Protein AF-A0A3S2AE93-F1 (afdb_monomer)

Foldseek 3Di:
DDDDDDDDPPPPPPPDAPDPLQLAPDHDDLFDDLVVQAPADDQDPCLLCLCVDPLLVVLLVQLLDPVQPLVRNLVSLLVSLVPDDLVCSVVSLSNNLNSNRVVLRVVLNVLSVVLSVLSVVLVVLVVVLVVLVVVLVVLVPDPPRDPVVSVVSVVVSVVSVVVSVVSSVVSHVSNCVSVVSSVSSNSNSVSSRVSVVVSD

Secondary structure (DSSP, 8-state):
-----------------S-TT--SSS----S--HHHH--SSPPPGGGGGGGG-HHHHHHHHHHH-TTS-HHHHHHHHHHHHHHS-HHHHHHHHHHHHHHHHHHHHHHHHHHHHHHHHHHHHHHHHHHHHHHHHHHHHHHHT-TT--HHHHHHHHHHHHHHHHHHHHHHHHHHHHTTHHHHHHHHHHHHHHHHHHHHHHT-

Sequence (200 aa):
LVLVTTLASMGGAGAANTDPDWPCMQRKVPQLSLGQIWNGPELPATAKDWAKDPGVSALVDAVAARRTPIAQAQKEIKDFATSLPPEQVATKMTMLVQGMFDHMDAERSHVISGISRYAHKQLEMAAQLRKEASEVDALRAKADADPDEVERRTDQLNFATRIFNERVQSLTYVCDVPTIIEQRLYQLSKTVSETLIVKK

Structure (mmCIF, N/CA/C/O backbone):
data_AF-A0A3S2AE93-F1
#
_entry.id   AF-A0A3S2AE93-F1
#
loop_
_atom_site.group_PDB
_atom_site.id
_atom_site.type_symbol
_atom_site.label_atom_id
_atom_site.label_alt_id
_atom_site.label_comp_id
_atom_site.label_asym_id
_atom_site.label_entity_id
_atom_site.label_seq_id
_atom_site.pdbx_PDB_ins_code
_atom_site.Cartn_x
_atom_site.Cartn_y
_atom_site.Cartn_z
_atom_site.occupancy
_atom_site.B_iso_or_equiv
_atom_site.auth_seq_id
_atom_site.auth_comp_id
_atom_site.auth_asym_id
_atom_site.auth_atom_id
_atom_site.pdbx_PDB_model_num
ATOM 1 N N . LEU A 1 1 ? 4.394 61.255 0.994 1.00 41.19 1 LEU A N 1
ATOM 2 C CA . LEU A 1 1 ? 4.809 60.037 1.724 1.00 41.19 1 LEU A CA 1
ATOM 3 C C . LEU A 1 1 ? 3.906 58.904 1.250 1.00 41.19 1 LEU A C 1
ATOM 5 O O . LEU A 1 1 ? 2.746 58.884 1.630 1.00 41.19 1 LEU A O 1
ATOM 9 N N . VAL A 1 2 ? 4.376 58.061 0.329 1.00 36.53 2 VAL A N 1
ATOM 10 C CA . VAL A 1 2 ? 3.607 56.916 -0.191 1.00 36.53 2 VAL A CA 1
ATOM 11 C C . VAL A 1 2 ? 4.275 55.657 0.345 1.00 36.53 2 VAL A C 1
ATOM 13 O O . VAL A 1 2 ? 5.441 55.411 0.047 1.00 36.53 2 VAL A O 1
ATOM 16 N N . LEU A 1 3 ? 3.561 54.918 1.193 1.00 41.09 3 LEU A N 1
ATOM 17 C CA . LEU A 1 3 ? 4.009 53.641 1.739 1.00 41.09 3 LEU A CA 1
ATOM 18 C C . LEU A 1 3 ? 3.632 52.542 0.737 1.00 41.09 3 LEU A C 1
ATOM 20 O O . LEU A 1 3 ? 2.451 52.319 0.486 1.00 41.09 3 LEU A O 1
ATOM 24 N N . VAL A 1 4 ? 4.629 51.877 0.155 1.00 47.25 4 VAL A N 1
ATOM 25 C CA . VAL A 1 4 ? 4.435 50.688 -0.683 1.00 47.25 4 VAL A CA 1
ATOM 26 C C . VAL A 1 4 ? 4.643 49.464 0.203 1.00 47.25 4 VAL A C 1
ATOM 28 O O . VAL A 1 4 ? 5.757 49.200 0.647 1.00 47.25 4 VAL A O 1
ATOM 31 N N . THR A 1 5 ? 3.570 48.733 0.489 1.00 50.59 5 THR A N 1
ATOM 32 C CA . THR A 1 5 ? 3.607 47.442 1.183 1.00 50.59 5 THR A CA 1
ATOM 33 C C . THR A 1 5 ? 3.798 46.321 0.167 1.00 50.59 5 THR A C 1
ATOM 35 O O . THR A 1 5 ? 2.912 46.017 -0.629 1.00 50.59 5 THR A O 1
ATOM 38 N N . THR A 1 6 ? 4.968 45.690 0.190 1.00 49.09 6 THR A N 1
ATOM 39 C CA . THR A 1 6 ? 5.264 44.470 -0.562 1.00 49.09 6 THR A CA 1
ATOM 40 C C . THR A 1 6 ? 4.676 43.255 0.158 1.00 49.09 6 THR A C 1
ATOM 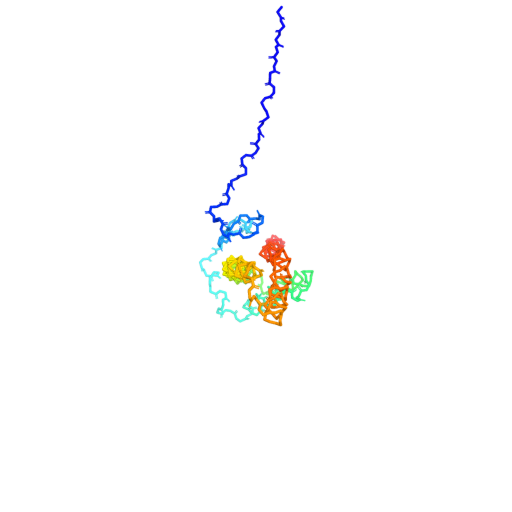42 O O . THR A 1 6 ? 5.079 42.906 1.265 1.00 49.09 6 THR A O 1
ATOM 45 N N . LEU A 1 7 ? 3.710 42.588 -0.478 1.00 52.56 7 LEU A N 1
ATOM 46 C CA . LEU A 1 7 ? 3.222 41.271 -0.066 1.00 52.56 7 LEU A CA 1
ATOM 47 C C . LEU A 1 7 ? 4.273 40.215 -0.431 1.00 52.56 7 LEU A C 1
ATOM 49 O O . LEU A 1 7 ? 4.450 39.876 -1.601 1.00 52.56 7 LEU A O 1
ATOM 53 N N . ALA A 1 8 ? 4.976 39.692 0.573 1.00 47.25 8 ALA A N 1
ATOM 54 C CA . ALA A 1 8 ? 5.816 38.514 0.410 1.00 47.25 8 ALA A CA 1
ATOM 55 C C . ALA A 1 8 ? 4.917 37.290 0.181 1.00 47.25 8 ALA A C 1
ATOM 57 O O . ALA A 1 8 ? 4.156 36.882 1.057 1.00 47.25 8 ALA A O 1
ATOM 58 N N . SER A 1 9 ? 5.003 36.708 -1.013 1.00 51.75 9 SER A N 1
ATOM 59 C CA . SER A 1 9 ? 4.384 35.418 -1.309 1.00 51.75 9 SER A CA 1
ATOM 60 C C . SER A 1 9 ? 5.129 34.340 -0.527 1.00 51.75 9 SER A C 1
ATOM 62 O O . SER A 1 9 ? 6.276 34.024 -0.841 1.00 51.75 9 SER A O 1
ATOM 64 N N . MET A 1 10 ? 4.498 33.780 0.505 1.00 52.09 10 MET A N 1
ATOM 65 C CA . MET A 1 10 ? 4.985 32.568 1.160 1.00 52.09 10 MET A CA 1
ATOM 66 C C . MET A 1 10 ? 4.799 31.403 0.185 1.00 52.09 10 MET A C 1
ATOM 68 O O . MET A 1 10 ? 3.758 30.750 0.166 1.00 52.09 10 MET A O 1
ATOM 72 N N . GLY A 1 11 ? 5.797 31.166 -0.666 1.00 48.91 11 GLY A N 1
ATOM 73 C CA . GLY A 1 11 ? 5.911 29.909 -1.391 1.00 48.91 11 GLY A CA 1
ATOM 74 C C . GLY A 1 11 ? 6.015 28.788 -0.363 1.00 48.91 11 GLY A C 1
ATOM 75 O O . GLY A 1 11 ? 6.978 28.740 0.400 1.00 48.91 11 GLY A O 1
ATOM 76 N N . GLY A 1 12 ? 4.997 27.930 -0.293 1.00 42.41 12 GLY A N 1
ATOM 77 C CA . GLY A 1 12 ? 5.022 26.753 0.563 1.00 42.41 12 GLY A CA 1
ATOM 78 C C . GLY A 1 12 ? 6.238 25.907 0.208 1.00 42.41 12 GLY A C 1
ATOM 79 O O . GLY A 1 12 ? 6.303 25.338 -0.880 1.00 42.41 12 GLY A O 1
ATOM 80 N N . ALA A 1 13 ? 7.210 25.838 1.115 1.00 46.78 13 ALA A N 1
ATOM 81 C CA . ALA A 1 13 ? 8.298 24.884 1.027 1.00 46.78 13 ALA A CA 1
ATOM 82 C C . ALA A 1 13 ? 7.695 23.484 1.197 1.00 46.78 13 ALA A C 1
ATOM 84 O O . ALA A 1 13 ? 7.530 22.987 2.311 1.00 46.78 13 ALA A O 1
ATOM 85 N N . GLY A 1 14 ? 7.301 22.863 0.085 1.00 48.41 14 GLY A N 1
ATOM 86 C CA . GLY A 1 14 ? 7.019 21.438 0.058 1.00 48.41 14 GLY A CA 1
ATOM 87 C C . GLY A 1 14 ? 8.288 20.723 0.501 1.00 48.41 14 GLY A C 1
ATOM 88 O O . GLY A 1 14 ? 9.311 20.822 -0.171 1.00 48.41 14 GLY A O 1
ATOM 89 N N . ALA A 1 15 ? 8.253 20.072 1.663 1.00 52.78 15 ALA A N 1
ATOM 90 C CA . ALA A 1 15 ? 9.384 19.303 2.164 1.00 52.78 15 ALA A CA 1
ATOM 91 C C . ALA A 1 15 ? 9.797 18.278 1.096 1.00 52.78 15 ALA A C 1
ATOM 93 O O . ALA A 1 15 ? 9.029 17.358 0.798 1.00 52.78 15 ALA A O 1
ATOM 94 N N . ALA A 1 16 ? 10.974 18.490 0.502 1.00 57.72 16 ALA A N 1
ATOM 95 C CA . ALA A 1 16 ? 11.480 17.705 -0.613 1.00 57.72 16 ALA A CA 1
ATOM 96 C C . ALA A 1 16 ? 11.531 16.215 -0.257 1.00 57.72 16 ALA A C 1
ATOM 98 O O . ALA A 1 16 ? 11.828 15.836 0.880 1.00 57.72 16 ALA A O 1
ATOM 99 N N . ASN A 1 17 ? 11.229 15.364 -1.236 1.00 63.47 17 ASN A N 1
ATOM 100 C CA . ASN A 1 17 ? 11.439 13.935 -1.085 1.00 63.47 17 ASN A CA 1
ATOM 101 C C . ASN A 1 17 ? 12.947 13.667 -1.010 1.00 63.47 17 ASN A C 1
ATOM 103 O O . ASN A 1 17 ? 13.701 14.161 -1.844 1.00 63.47 17 ASN A O 1
ATOM 107 N N . THR A 1 18 ? 13.388 12.933 0.006 1.00 74.81 18 THR A N 1
ATOM 108 C CA . THR A 1 18 ? 14.814 12.668 0.247 1.00 74.81 18 THR A CA 1
ATOM 109 C C . THR A 1 18 ? 15.342 11.480 -0.557 1.00 74.81 18 THR A C 1
ATOM 111 O O . THR A 1 18 ? 16.551 11.281 -0.613 1.00 74.81 18 THR A O 1
ATOM 114 N N . ASP A 1 19 ? 14.448 10.701 -1.170 1.00 81.88 19 ASP A N 1
ATOM 115 C CA . ASP A 1 19 ? 14.765 9.560 -2.029 1.00 81.88 19 ASP A CA 1
ATOM 116 C C . ASP A 1 19 ? 14.600 9.974 -3.508 1.00 81.88 19 ASP A C 1
ATOM 118 O O . ASP A 1 19 ? 13.459 10.131 -3.957 1.00 81.88 19 ASP A O 1
ATOM 122 N N . PRO A 1 20 ? 15.701 10.191 -4.258 1.00 81.44 20 PRO A N 1
ATOM 123 C CA . PRO A 1 20 ? 15.642 10.623 -5.656 1.00 81.44 20 PRO A CA 1
ATOM 124 C C . PRO A 1 20 ? 15.071 9.549 -6.593 1.00 81.44 20 PRO A C 1
ATOM 126 O O . PRO A 1 20 ? 14.582 9.889 -7.668 1.00 81.44 20 PRO A O 1
ATOM 129 N N . ASP A 1 21 ? 15.081 8.281 -6.174 1.00 85.06 21 ASP A N 1
ATOM 130 C CA . ASP A 1 21 ? 14.611 7.143 -6.969 1.00 85.06 21 ASP A CA 1
ATOM 131 C C . ASP A 1 21 ? 13.158 6.766 -6.637 1.00 85.06 21 ASP A C 1
ATOM 133 O O . ASP A 1 21 ? 12.601 5.796 -7.164 1.00 85.06 21 ASP A O 1
ATOM 137 N N . TRP A 1 22 ? 12.509 7.529 -5.751 1.00 91.12 22 TRP A N 1
ATOM 138 C CA . TRP A 1 22 ? 11.101 7.349 -5.438 1.00 91.12 22 TRP A CA 1
ATOM 139 C C . TRP A 1 22 ? 10.208 7.913 -6.554 1.00 91.12 22 TRP A C 1
ATOM 141 O O . TRP A 1 22 ? 10.233 9.116 -6.813 1.00 91.12 22 TRP A O 1
ATOM 151 N N . PRO A 1 23 ? 9.350 7.088 -7.182 1.00 91.06 23 PRO A N 1
ATOM 152 C CA . PRO A 1 23 ? 8.657 7.485 -8.405 1.00 91.06 23 PRO A CA 1
ATOM 153 C C . PRO A 1 23 ? 7.337 8.233 -8.171 1.00 91.06 23 PRO A C 1
ATOM 155 O O . PRO A 1 23 ? 6.748 8.740 -9.123 1.00 91.06 23 PRO A O 1
ATOM 158 N N . CYS A 1 24 ? 6.817 8.255 -6.941 1.00 91.38 24 CYS A N 1
ATOM 159 C CA . CYS A 1 24 ? 5.495 8.814 -6.662 1.00 91.38 24 CYS A CA 1
ATOM 160 C C . CYS A 1 24 ? 5.576 10.288 -6.260 1.00 91.38 24 CYS A C 1
ATOM 162 O O . CYS A 1 24 ? 6.520 10.711 -5.596 1.00 91.38 24 CYS A O 1
ATOM 164 N N . MET A 1 25 ? 4.526 11.054 -6.579 1.00 87.50 25 MET A N 1
ATOM 165 C CA . MET A 1 25 ? 4.415 12.458 -6.154 1.00 87.50 25 MET A CA 1
ATOM 166 C C . MET A 1 25 ? 4.365 12.609 -4.626 1.00 87.50 25 MET A C 1
ATOM 168 O O . MET A 1 25 ? 4.881 13.579 -4.077 1.00 87.50 25 MET A O 1
ATOM 172 N N . GLN A 1 26 ? 3.739 11.654 -3.931 1.00 84.94 26 GLN A N 1
ATOM 173 C CA . GLN A 1 26 ? 3.699 11.628 -2.469 1.00 84.94 26 GLN A CA 1
ATOM 174 C C . GLN A 1 26 ? 5.077 11.291 -1.901 1.00 84.94 26 GLN A C 1
ATOM 176 O O . GLN A 1 26 ? 5.754 10.398 -2.411 1.00 84.94 26 GLN A O 1
ATOM 181 N N . ARG A 1 27 ? 5.471 11.950 -0.805 1.00 88.94 27 ARG A N 1
ATOM 182 C CA . ARG A 1 27 ? 6.730 11.643 -0.113 1.00 88.94 27 ARG A CA 1
ATOM 183 C C . ARG A 1 27 ? 6.731 10.196 0.376 1.00 88.94 27 ARG A C 1
ATOM 185 O O . ARG A 1 27 ? 5.736 9.703 0.908 1.00 88.94 27 ARG A O 1
ATOM 192 N N . LYS A 1 28 ? 7.887 9.542 0.276 1.00 91.00 28 LYS A N 1
ATOM 193 C CA . LYS A 1 28 ? 8.093 8.215 0.850 1.00 91.00 28 LYS A CA 1
ATOM 194 C C . LYS A 1 28 ? 8.061 8.290 2.380 1.00 91.00 28 LYS A C 1
ATOM 196 O O . LYS A 1 28 ? 8.974 8.825 3.003 1.00 91.00 28 LYS A O 1
ATOM 201 N N . VAL A 1 29 ? 7.009 7.746 2.988 1.00 90.25 29 VAL A N 1
ATOM 202 C CA . VAL A 1 29 ? 6.877 7.591 4.446 1.00 90.25 29 VAL A CA 1
ATOM 203 C C . VAL A 1 29 ? 6.811 6.094 4.747 1.00 90.25 29 VAL A C 1
ATOM 205 O O . VAL A 1 29 ? 5.779 5.491 4.444 1.00 90.25 29 VAL A O 1
ATOM 208 N N . PRO A 1 30 ? 7.888 5.477 5.275 1.00 87.00 30 PRO A N 1
ATOM 209 C CA . PRO A 1 30 ? 7.980 4.021 5.387 1.00 87.00 30 PRO A CA 1
ATOM 210 C C . PRO A 1 30 ? 6.920 3.399 6.290 1.00 87.00 30 PRO A C 1
ATOM 212 O O . PRO A 1 30 ? 6.350 2.389 5.908 1.00 87.00 30 PRO A O 1
ATOM 215 N N . GLN A 1 31 ? 6.641 4.023 7.433 1.00 91.06 31 GLN A N 1
ATOM 216 C CA . GLN A 1 31 ? 5.704 3.533 8.442 1.00 91.06 31 GLN A CA 1
ATOM 217 C C . GLN A 1 31 ? 4.783 4.661 8.886 1.00 91.06 31 GLN A C 1
ATOM 219 O O . GLN A 1 31 ? 5.198 5.824 8.951 1.00 91.06 31 GLN A O 1
ATOM 224 N N . LEU A 1 32 ? 3.539 4.313 9.183 1.00 94.19 32 LEU A N 1
ATOM 225 C CA . LEU A 1 32 ? 2.576 5.216 9.790 1.00 94.19 32 LEU A CA 1
ATOM 226 C C . LEU A 1 32 ? 2.835 5.359 11.293 1.00 94.19 32 LEU A C 1
ATOM 228 O O . LEU A 1 32 ? 3.450 4.510 11.935 1.00 94.19 32 LEU A O 1
ATOM 232 N N . SER A 1 33 ? 2.324 6.443 11.874 1.00 94.25 33 SER A N 1
ATOM 233 C CA . SER A 1 33 ? 2.210 6.575 13.324 1.00 94.25 33 SER A CA 1
ATOM 234 C C . SER A 1 33 ? 0.780 6.283 13.750 1.00 94.25 33 SER A C 1
ATOM 236 O O . SER A 1 33 ? -0.161 6.884 13.229 1.00 94.25 33 SER A O 1
ATOM 238 N N . LEU A 1 34 ? 0.610 5.415 14.749 1.00 94.25 34 LEU A N 1
ATOM 239 C CA . LEU A 1 34 ? -0.705 5.113 15.314 1.00 94.25 34 LEU A CA 1
ATOM 240 C C . LEU A 1 34 ? -1.424 6.390 15.772 1.00 94.25 34 LEU A C 1
ATOM 242 O O . LEU A 1 34 ? -2.614 6.542 15.518 1.00 94.25 34 LEU A O 1
ATOM 246 N N . GLY A 1 35 ? -0.697 7.344 16.361 1.00 92.81 35 GLY A N 1
ATOM 247 C CA . GLY A 1 35 ? -1.267 8.614 16.824 1.00 92.81 35 GLY A CA 1
ATOM 248 C C . GLY A 1 35 ? -1.783 9.530 15.707 1.00 92.81 35 GLY A C 1
ATOM 249 O O . GLY A 1 35 ? -2.526 10.460 15.989 1.00 92.81 35 GLY A O 1
ATOM 250 N N . GLN A 1 36 ? -1.420 9.287 14.443 1.00 91.06 36 GLN A N 1
ATOM 251 C CA . GLN A 1 36 ? -1.985 10.013 13.295 1.00 91.06 36 GLN A CA 1
ATOM 252 C C . GLN A 1 36 ? -3.310 9.405 12.814 1.00 91.06 36 GLN A C 1
ATOM 254 O O . GLN A 1 36 ? -4.094 10.074 12.144 1.00 91.06 36 GLN A O 1
ATOM 259 N N . ILE A 1 37 ? -3.549 8.136 13.141 1.00 94.50 37 ILE A N 1
ATOM 260 C CA . ILE A 1 37 ? -4.685 7.343 12.666 1.00 94.50 37 ILE A CA 1
ATOM 261 C C . ILE A 1 37 ? -5.765 7.216 13.748 1.00 94.50 37 ILE A C 1
ATOM 263 O O . ILE A 1 37 ? -6.962 7.223 13.450 1.00 94.50 37 ILE A O 1
ATOM 267 N N . TRP A 1 38 ? -5.349 7.097 15.008 1.00 94.75 38 TRP A N 1
ATOM 268 C CA . TRP A 1 38 ? -6.209 6.800 16.143 1.00 94.75 38 TRP A CA 1
ATOM 269 C C . TRP A 1 38 ? -6.418 8.022 17.039 1.00 94.75 38 TRP A C 1
ATOM 271 O O . TRP A 1 38 ? -5.479 8.541 17.633 1.00 94.75 38 TRP A O 1
ATOM 281 N N . ASN A 1 39 ? -7.684 8.426 17.180 1.00 89.12 39 ASN A N 1
ATOM 282 C CA . ASN A 1 39 ? -8.115 9.556 18.015 1.00 89.12 39 ASN A CA 1
ATOM 283 C C . ASN A 1 39 ? -8.934 9.115 19.244 1.00 89.12 39 ASN A C 1
ATOM 285 O O . ASN A 1 39 ? -9.660 9.920 19.824 1.00 89.12 39 ASN A O 1
ATOM 289 N N . GLY A 1 40 ? -8.916 7.825 19.586 1.00 88.75 40 GLY A N 1
ATOM 290 C CA . GLY A 1 40 ? -9.607 7.312 20.768 1.00 88.75 40 GLY A CA 1
ATOM 291 C C . GLY A 1 40 ? -8.698 7.255 22.002 1.00 88.75 40 GLY A C 1
ATOM 292 O O . GLY A 1 40 ? -7.613 7.836 22.002 1.00 88.75 40 GLY A O 1
ATOM 293 N N . PRO A 1 41 ? -9.130 6.565 23.073 1.00 88.19 41 PRO A N 1
ATOM 294 C CA . PRO A 1 41 ? -8.335 6.406 24.290 1.00 88.19 41 PRO A CA 1
ATOM 295 C C . PRO A 1 41 ? -6.978 5.749 24.027 1.00 88.19 41 PRO A C 1
ATOM 297 O O . PRO A 1 41 ? -6.826 5.002 23.060 1.00 88.19 41 PRO A O 1
ATOM 300 N N . GLU A 1 42 ? -6.016 5.973 24.921 1.00 91.75 42 GLU A N 1
ATOM 301 C CA . GLU A 1 42 ? -4.734 5.268 24.880 1.00 91.75 42 GLU A CA 1
ATOM 302 C C . GLU A 1 42 ? -4.953 3.748 24.849 1.00 91.75 42 GLU A C 1
ATOM 304 O O . GLU A 1 42 ? -5.772 3.206 25.598 1.00 91.75 42 GLU A O 1
ATOM 309 N N . LEU A 1 43 ? -4.248 3.064 23.942 1.00 94.75 43 LEU A N 1
ATOM 310 C CA . LEU A 1 43 ? -4.375 1.619 23.806 1.00 94.75 43 LEU A CA 1
ATOM 311 C C . LEU A 1 43 ? -3.593 0.933 24.936 1.00 94.75 43 LEU A C 1
ATOM 313 O O . LEU A 1 43 ? -2.401 1.208 25.101 1.00 94.75 43 LEU A O 1
ATOM 317 N N . PRO A 1 44 ? -4.213 0.018 25.702 1.00 94.62 44 PRO A N 1
ATOM 318 C CA . PRO A 1 44 ? -3.493 -0.739 26.716 1.00 94.62 44 PRO A CA 1
ATOM 319 C C . PRO A 1 44 ? -2.443 -1.643 26.060 1.00 94.62 44 PRO A C 1
ATOM 321 O O . PRO A 1 44 ? -2.619 -2.100 24.932 1.00 94.62 44 PRO A O 1
ATOM 324 N N . ALA A 1 45 ? -1.374 -1.986 26.785 1.00 94.81 45 ALA A N 1
ATOM 325 C CA . ALA A 1 45 ? -0.320 -2.865 26.263 1.00 94.81 45 ALA A CA 1
ATOM 326 C C . ALA A 1 45 ? -0.852 -4.230 25.777 1.00 94.81 45 ALA A C 1
ATOM 328 O O . ALA A 1 45 ? -0.326 -4.791 24.817 1.00 94.81 45 ALA A O 1
ATOM 329 N N . THR A 1 46 ? -1.931 -4.724 26.393 1.00 94.38 46 THR A N 1
ATOM 330 C CA . THR A 1 46 ? -2.630 -5.960 26.013 1.00 94.38 46 THR A CA 1
ATOM 331 C C . THR A 1 46 ? -3.281 -5.895 24.629 1.00 94.38 46 THR A C 1
ATOM 333 O O . THR A 1 46 ? -3.548 -6.938 24.041 1.00 94.38 46 THR A O 1
ATOM 336 N N . ALA A 1 47 ? -3.494 -4.704 24.055 1.00 96.88 47 ALA A N 1
ATOM 337 C CA . ALA A 1 47 ? -4.016 -4.563 22.697 1.00 96.88 47 ALA A CA 1
ATOM 338 C C . ALA A 1 47 ? -3.092 -5.210 21.649 1.00 96.88 47 ALA A C 1
ATOM 340 O O . ALA A 1 47 ? -3.567 -5.695 20.626 1.00 96.88 47 ALA A O 1
ATOM 341 N N . LYS A 1 48 ? -1.780 -5.286 21.924 1.00 96.69 48 LYS A N 1
ATOM 342 C CA . LYS A 1 48 ? -0.779 -5.933 21.055 1.00 96.69 48 LYS A CA 1
ATOM 343 C C . LYS A 1 48 ? -0.959 -7.447 20.932 1.00 96.69 48 LYS A C 1
ATOM 345 O O . LYS A 1 48 ? -0.438 -8.046 20.000 1.00 96.69 48 LYS A O 1
ATOM 350 N N . ASP A 1 49 ? -1.718 -8.063 21.836 1.00 97.25 49 ASP A N 1
ATOM 351 C CA . ASP A 1 49 ? -2.032 -9.491 21.794 1.00 97.25 49 ASP A CA 1
ATOM 352 C C . ASP A 1 49 ? -3.234 -9.815 20.888 1.00 97.25 49 ASP A C 1
ATOM 354 O O . ASP A 1 49 ? -3.740 -10.936 20.922 1.00 97.25 49 ASP A O 1
ATOM 358 N N . TRP A 1 50 ? -3.694 -8.867 20.060 1.00 98.31 50 TRP A N 1
ATOM 359 C CA . TRP A 1 50 ? -4.844 -9.030 19.160 1.00 98.31 50 TRP A CA 1
ATOM 360 C C . TRP A 1 50 ? -4.793 -10.311 18.320 1.00 98.31 50 TRP A C 1
ATOM 362 O O . TRP A 1 50 ? -5.810 -10.983 18.176 1.00 98.31 50 TRP A O 1
ATOM 372 N N . ALA A 1 51 ? -3.611 -10.700 17.834 1.00 97.75 51 ALA A N 1
ATOM 373 C CA . ALA A 1 51 ? -3.437 -11.886 16.997 1.00 97.75 51 ALA A CA 1
ATOM 374 C C . ALA A 1 51 ? -3.686 -13.205 17.754 1.00 97.75 51 ALA A C 1
ATOM 376 O O . ALA A 1 51 ? -3.940 -14.235 17.132 1.00 97.75 51 ALA A O 1
ATOM 377 N N . LYS A 1 52 ? -3.619 -13.188 19.094 1.00 98.12 52 LYS A N 1
ATOM 378 C CA . LYS A 1 52 ? -3.920 -14.346 19.953 1.00 98.12 52 LYS A CA 1
ATOM 379 C C . LYS A 1 52 ? -5.417 -14.518 20.195 1.00 98.12 52 LYS A C 1
ATOM 381 O O . LYS A 1 52 ? -5.826 -15.569 20.681 1.00 98.12 52 LYS A O 1
ATOM 386 N N . ASP A 1 53 ? -6.223 -13.505 19.889 1.00 98.31 53 ASP A N 1
ATOM 387 C CA . ASP A 1 53 ? -7.674 -13.579 19.970 1.00 98.31 53 ASP A CA 1
ATOM 388 C C . ASP A 1 53 ? -8.255 -13.961 18.600 1.00 98.31 53 ASP A C 1
ATOM 390 O O . ASP A 1 53 ? -8.186 -13.160 17.666 1.00 98.31 53 ASP A O 1
ATOM 394 N N . PRO A 1 54 ? -8.846 -15.160 18.445 1.00 97.81 54 PRO A N 1
ATOM 395 C CA . PRO A 1 54 ? -9.323 -15.614 17.141 1.00 97.81 54 PRO A CA 1
ATOM 396 C C . PRO A 1 54 ? -10.435 -14.738 16.556 1.00 97.81 54 PRO A C 1
ATOM 398 O O . PRO A 1 54 ? -10.505 -14.581 15.340 1.00 97.81 54 PRO A O 1
ATOM 401 N N . GLY A 1 55 ? -11.296 -14.162 17.403 1.00 97.75 55 GLY A N 1
ATOM 402 C CA . GLY A 1 55 ? -12.407 -13.321 16.959 1.00 97.75 55 GLY A CA 1
ATOM 403 C C . GLY A 1 55 ? -11.923 -11.968 16.451 1.00 97.75 55 GLY A C 1
ATOM 404 O O . GLY A 1 55 ? -12.339 -11.526 15.382 1.00 97.75 55 GLY A O 1
ATOM 405 N N . VAL A 1 56 ? -11.000 -11.336 17.182 1.00 98.62 56 VAL A N 1
ATOM 406 C CA . VAL A 1 56 ? -10.382 -10.074 16.755 1.00 98.62 56 VAL A CA 1
ATOM 407 C C . VAL A 1 56 ? -9.518 -10.290 15.516 1.00 98.62 56 VAL A C 1
ATOM 409 O O . VAL A 1 56 ? -9.650 -9.533 14.562 1.00 98.62 56 VAL A O 1
ATOM 412 N N . SER A 1 57 ? -8.676 -11.326 15.501 1.00 98.62 57 SER A N 1
ATOM 413 C CA . SER A 1 57 ? -7.796 -11.635 14.368 1.00 98.62 57 SER A CA 1
ATOM 414 C C . SER A 1 57 ? -8.590 -11.873 13.075 1.00 98.62 57 SER A C 1
ATOM 416 O O . SER A 1 57 ? -8.330 -11.230 12.060 1.00 98.62 57 SER A O 1
ATOM 418 N N . ALA A 1 58 ? -9.649 -12.692 13.133 1.00 98.56 58 ALA A N 1
ATOM 419 C CA . ALA A 1 58 ? -10.520 -12.926 11.981 1.00 98.56 58 ALA A CA 1
ATOM 420 C C . ALA A 1 58 ? -11.222 -11.646 11.499 1.00 98.56 58 ALA A C 1
ATOM 422 O O . ALA A 1 58 ? -11.378 -11.441 10.294 1.00 98.56 58 ALA A O 1
ATOM 423 N N . LEU A 1 59 ? -11.635 -10.773 12.425 1.00 98.75 59 LEU A N 1
ATOM 424 C CA . LEU A 1 59 ? -12.250 -9.500 12.066 1.00 98.75 59 LEU A CA 1
ATOM 425 C C . LEU A 1 59 ? -11.244 -8.547 11.415 1.00 98.75 59 LEU A C 1
ATOM 427 O O . LEU A 1 59 ? -11.597 -7.919 10.422 1.00 98.75 59 LEU A O 1
ATOM 431 N N . VAL A 1 60 ? -10.009 -8.461 11.923 1.00 98.81 60 VAL A N 1
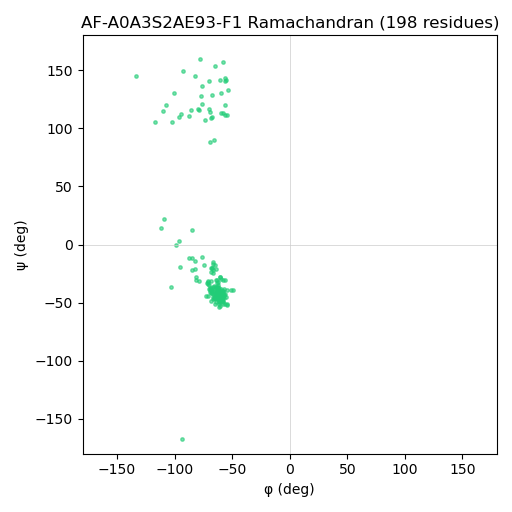ATOM 432 C CA . VAL A 1 60 ? -8.926 -7.674 11.305 1.00 98.81 60 VAL A CA 1
ATOM 433 C C . VAL A 1 60 ? -8.742 -8.093 9.848 1.00 98.81 60 VAL A C 1
ATOM 435 O O . VAL A 1 60 ? -8.809 -7.237 8.967 1.00 98.81 60 VAL A O 1
ATOM 438 N N . ASP A 1 61 ? -8.610 -9.394 9.580 1.00 98.38 61 ASP A N 1
ATOM 439 C CA . ASP A 1 61 ? -8.452 -9.914 8.218 1.00 98.38 61 ASP A CA 1
ATOM 440 C C . ASP A 1 61 ? -9.660 -9.575 7.325 1.00 98.38 61 ASP A C 1
ATOM 442 O O . ASP A 1 61 ? -9.504 -9.155 6.173 1.00 98.38 61 ASP A O 1
ATOM 446 N N . ALA A 1 62 ? -10.880 -9.718 7.854 1.00 98.38 62 ALA A N 1
ATOM 447 C CA . ALA A 1 62 ? -12.111 -9.442 7.116 1.00 98.38 62 ALA A CA 1
ATOM 448 C C . ALA A 1 62 ? -12.253 -7.958 6.735 1.00 98.38 62 ALA A C 1
ATOM 450 O O . ALA A 1 62 ? -12.553 -7.636 5.576 1.00 98.38 62 ALA A O 1
ATOM 451 N N . VAL A 1 63 ? -12.001 -7.048 7.684 1.00 98.50 63 VAL A N 1
ATOM 452 C CA . VAL A 1 63 ? -12.172 -5.605 7.469 1.00 98.50 63 VAL A CA 1
ATOM 453 C C . VAL A 1 63 ? -10.988 -4.967 6.758 1.00 98.50 63 VAL A C 1
ATOM 455 O O . VAL A 1 63 ? -11.189 -3.994 6.032 1.00 98.50 63 VAL A O 1
ATOM 458 N N . ALA A 1 64 ? -9.774 -5.503 6.886 1.00 97.62 64 ALA A N 1
ATOM 459 C CA . ALA A 1 64 ? -8.615 -5.023 6.136 1.00 97.62 64 ALA A CA 1
ATOM 460 C C . ALA A 1 64 ? -8.709 -5.388 4.645 1.00 97.62 64 ALA A C 1
ATOM 462 O O . ALA A 1 64 ? -8.272 -4.616 3.789 1.00 97.62 64 ALA A O 1
ATOM 463 N N . ALA A 1 65 ? -9.347 -6.516 4.310 1.00 96.88 65 ALA A N 1
ATOM 464 C CA . ALA A 1 65 ? -9.437 -6.997 2.939 1.00 96.88 65 ALA A CA 1
ATOM 465 C C . ALA A 1 65 ? -10.061 -5.960 1.984 1.00 96.88 65 ALA A C 1
ATOM 467 O O . ALA A 1 65 ? -11.228 -5.581 2.098 1.00 96.88 65 ALA A O 1
ATOM 468 N N . ARG A 1 66 ? -9.300 -5.559 0.957 1.00 92.81 66 ARG A N 1
ATOM 469 C CA . ARG A 1 66 ? -9.716 -4.549 -0.040 1.00 92.81 66 ARG A CA 1
ATOM 470 C C . ARG A 1 66 ? -10.999 -4.912 -0.789 1.00 92.81 66 ARG A C 1
ATOM 472 O O . ARG A 1 66 ? -11.748 -4.029 -1.191 1.00 92.81 66 ARG A O 1
ATOM 479 N N . ARG A 1 67 ? -11.246 -6.212 -0.975 1.00 95.69 67 ARG A N 1
ATOM 480 C CA . ARG A 1 67 ? -12.464 -6.735 -1.613 1.00 95.69 67 ARG A CA 1
ATOM 481 C C . ARG A 1 67 ? -13.728 -6.493 -0.786 1.00 95.69 67 ARG A C 1
ATOM 483 O O . ARG A 1 67 ? -14.814 -6.520 -1.350 1.00 95.69 67 ARG A O 1
ATOM 490 N N . THR A 1 68 ? -13.595 -6.278 0.523 1.00 97.31 68 THR A N 1
ATOM 491 C CA . THR A 1 68 ? -14.716 -5.981 1.413 1.00 97.31 68 THR A CA 1
ATOM 492 C C . THR A 1 68 ? -15.069 -4.496 1.263 1.00 97.31 68 THR A C 1
ATOM 494 O O . THR A 1 68 ? -14.238 -3.640 1.599 1.00 97.31 68 THR A O 1
ATOM 497 N N . PRO A 1 69 ? -16.272 -4.136 0.778 1.00 98.12 69 PRO A N 1
ATOM 498 C CA . PRO A 1 69 ? -16.685 -2.739 0.670 1.00 98.12 69 PRO A CA 1
ATOM 499 C C . PRO A 1 69 ? -16.576 -2.021 2.017 1.00 98.12 69 PRO A C 1
ATOM 501 O O . PRO A 1 69 ? -16.896 -2.602 3.054 1.00 98.12 69 PRO A O 1
ATOM 504 N N . ILE A 1 70 ? -16.152 -0.752 2.022 1.00 98.25 70 ILE A N 1
ATOM 505 C CA . ILE A 1 70 ? -15.914 -0.025 3.281 1.00 98.25 70 ILE A CA 1
ATOM 506 C C . ILE A 1 70 ? -17.159 0.004 4.179 1.00 98.25 70 ILE A C 1
ATOM 508 O O . ILE A 1 70 ? -17.054 -0.269 5.368 1.00 98.25 70 ILE A O 1
ATOM 512 N N . ALA A 1 71 ? -18.345 0.233 3.609 1.00 98.38 71 ALA A N 1
ATOM 513 C CA . ALA A 1 71 ? -19.596 0.254 4.365 1.00 98.38 71 ALA A CA 1
ATOM 514 C C . ALA A 1 71 ? -19.904 -1.099 5.032 1.00 98.38 71 ALA A C 1
ATOM 516 O O . ALA A 1 71 ? -20.404 -1.135 6.156 1.00 98.38 71 ALA A O 1
ATOM 517 N N . GLN A 1 72 ? -19.569 -2.209 4.365 1.00 98.62 72 GLN A N 1
ATOM 518 C CA . GLN A 1 72 ? -19.712 -3.549 4.929 1.00 98.62 72 GLN A CA 1
ATOM 519 C C . GLN A 1 72 ? -18.716 -3.765 6.074 1.00 98.62 72 GLN A C 1
ATOM 521 O O . GLN A 1 72 ? -19.128 -4.156 7.159 1.00 98.62 72 GLN A O 1
ATOM 526 N N . ALA A 1 73 ? -17.439 -3.435 5.874 1.00 98.69 73 ALA A N 1
ATOM 527 C CA . ALA A 1 73 ? -16.418 -3.551 6.916 1.00 98.69 73 ALA A CA 1
ATOM 528 C C . ALA A 1 73 ? -16.770 -2.720 8.166 1.00 98.69 73 ALA A C 1
ATOM 530 O O . ALA A 1 73 ? -16.664 -3.192 9.294 1.00 98.69 73 ALA A O 1
ATOM 531 N N . GLN A 1 74 ? -17.278 -1.498 7.983 1.00 98.69 74 GLN A N 1
ATOM 532 C CA . GLN A 1 74 ? -17.756 -0.658 9.084 1.00 98.69 74 GLN A CA 1
ATOM 533 C C . GLN A 1 74 ? -18.951 -1.273 9.821 1.00 98.69 74 GLN A C 1
ATOM 535 O O . GLN A 1 74 ? -19.060 -1.132 11.040 1.00 98.69 74 GLN A O 1
ATOM 540 N N . LYS A 1 75 ? -19.854 -1.944 9.097 1.00 98.50 75 LYS A N 1
ATOM 541 C CA . LYS A 1 75 ? -20.966 -2.681 9.701 1.00 98.50 75 LYS A CA 1
ATOM 542 C C . LYS A 1 75 ? -20.455 -3.865 10.523 1.00 98.50 75 LYS A C 1
ATOM 544 O O . LYS A 1 75 ? -20.872 -4.002 11.665 1.00 98.50 75 LYS A O 1
ATOM 549 N N . GLU A 1 76 ? -19.520 -4.652 9.995 1.00 98.62 76 GLU A N 1
ATOM 550 C CA . GLU A 1 76 ? -18.919 -5.793 10.703 1.00 98.62 76 GLU A CA 1
ATOM 551 C C . GLU A 1 76 ? -18.257 -5.366 12.026 1.00 98.62 76 GLU A C 1
ATOM 553 O O . GLU A 1 76 ? -18.458 -6.018 13.048 1.00 98.62 76 GLU A O 1
ATOM 558 N N . ILE A 1 77 ? -17.572 -4.214 12.053 1.00 98.62 77 ILE A N 1
ATOM 559 C CA . ILE A 1 77 ? -17.019 -3.622 13.288 1.00 98.62 77 ILE A CA 1
ATOM 560 C C . ILE A 1 77 ? -18.118 -3.333 14.324 1.00 98.62 77 ILE A C 1
ATOM 562 O O . ILE A 1 77 ? -17.968 -3.647 15.508 1.00 98.62 77 ILE A O 1
ATOM 566 N N . LYS A 1 78 ? -19.229 -2.723 13.897 1.00 98.38 78 LYS A N 1
ATOM 567 C CA . LYS A 1 78 ? -20.349 -2.362 14.784 1.00 98.38 78 LYS A CA 1
ATOM 568 C C . LYS A 1 78 ? -21.095 -3.595 15.292 1.00 98.38 78 LYS A C 1
ATOM 570 O O . LYS A 1 78 ? -21.458 -3.655 16.470 1.00 98.38 78 LYS A O 1
ATOM 575 N N . ASP A 1 79 ? -21.305 -4.574 14.418 1.00 98.19 79 ASP A N 1
ATOM 576 C CA . ASP A 1 79 ? -21.952 -5.842 14.750 1.00 98.19 79 ASP A CA 1
ATOM 577 C C . ASP A 1 79 ? -21.100 -6.624 15.756 1.00 98.19 79 ASP A C 1
ATOM 579 O O . ASP A 1 79 ? -21.620 -7.080 16.775 1.00 98.19 79 ASP A O 1
ATOM 583 N N . PHE A 1 80 ? -19.781 -6.686 15.541 1.00 98.19 80 PHE A N 1
ATOM 584 C CA . PHE A 1 80 ? -18.842 -7.291 16.483 1.00 98.19 80 PHE A CA 1
ATOM 585 C C . PHE A 1 80 ? -18.949 -6.647 17.867 1.00 98.19 80 PHE A C 1
ATOM 587 O O . PHE A 1 80 ? -19.204 -7.341 18.850 1.00 98.19 80 PHE A O 1
ATOM 594 N N . ALA A 1 81 ? -18.886 -5.316 17.951 1.00 97.31 81 ALA A N 1
ATOM 595 C CA . ALA A 1 81 ? -19.045 -4.596 19.215 1.00 97.31 81 ALA A CA 1
ATOM 596 C C . ALA A 1 81 ? -20.411 -4.820 19.891 1.00 97.31 81 ALA A C 1
ATOM 598 O O . ALA A 1 81 ? -20.534 -4.692 21.109 1.00 97.31 81 ALA A O 1
ATOM 599 N N . THR A 1 82 ? -21.457 -5.107 19.114 1.00 96.94 82 THR A N 1
ATOM 600 C CA . THR A 1 82 ? -22.808 -5.383 19.629 1.00 96.94 82 THR A CA 1
ATOM 601 C C . THR A 1 82 ? -22.953 -6.819 20.115 1.00 96.94 82 THR A C 1
ATOM 603 O O . THR A 1 82 ? -23.692 -7.059 21.063 1.00 96.94 82 THR A O 1
ATOM 606 N N . SER A 1 83 ? -22.219 -7.757 19.517 1.00 96.75 83 SER A N 1
ATOM 607 C CA . SER A 1 83 ? -22.218 -9.167 19.922 1.00 96.75 83 SER A CA 1
ATOM 608 C C . SER A 1 83 ? -21.457 -9.443 21.225 1.00 96.75 83 SER A C 1
ATOM 610 O O . SER A 1 83 ? -21.641 -10.493 21.837 1.00 96.75 83 SER A O 1
ATOM 612 N N . LEU A 1 84 ? -20.597 -8.513 21.648 1.00 96.88 84 LEU A N 1
ATOM 613 C CA . LEU A 1 84 ? -19.755 -8.666 22.829 1.00 96.88 84 LEU A CA 1
ATOM 614 C C . LEU A 1 84 ? -20.493 -8.321 24.133 1.00 96.88 84 LEU A C 1
ATOM 616 O O . LEU A 1 84 ? -21.255 -7.348 24.167 1.00 96.88 84 LEU A O 1
ATOM 620 N N . PRO A 1 85 ? -20.193 -9.030 25.239 1.00 96.06 85 PRO A N 1
ATOM 621 C CA . PRO A 1 85 ? -20.577 -8.594 26.577 1.00 96.06 85 PRO A CA 1
ATOM 622 C C . PRO A 1 85 ? -20.035 -7.185 26.882 1.00 96.06 85 PRO A C 1
ATOM 624 O O . PRO A 1 85 ? -18.892 -6.897 26.499 1.00 96.06 85 PRO A O 1
ATOM 627 N N . PRO A 1 86 ? -20.803 -6.303 27.556 1.00 93.25 86 PRO A N 1
ATOM 628 C CA . PRO A 1 86 ? -20.417 -4.907 27.786 1.00 93.25 86 PRO A CA 1
ATOM 629 C C . PRO A 1 86 ? -19.011 -4.727 28.372 1.00 93.25 86 PRO A C 1
ATOM 631 O O . PRO A 1 86 ? -18.263 -3.854 27.935 1.00 93.25 86 PRO A O 1
ATOM 634 N N . GLU A 1 87 ? -18.616 -5.594 29.301 1.00 94.00 87 GLU A N 1
ATOM 635 C CA . GLU A 1 87 ? -17.317 -5.576 29.973 1.00 94.00 87 GLU A CA 1
ATOM 636 C C . GLU A 1 87 ? -16.137 -5.927 29.053 1.00 94.00 87 GLU A C 1
ATOM 638 O O . GLU A 1 87 ? -14.998 -5.566 29.345 1.00 94.00 87 GLU A O 1
ATOM 643 N N . GLN A 1 88 ? -16.390 -6.594 27.923 1.00 95.31 88 GLN A N 1
ATOM 644 C CA . GLN A 1 88 ? -15.353 -6.984 26.964 1.00 95.31 88 GLN A CA 1
ATOM 645 C C . GLN A 1 88 ? -15.193 -5.993 25.811 1.00 95.31 88 GLN A C 1
ATOM 647 O O . GLN A 1 88 ? -14.149 -5.997 25.156 1.00 95.31 88 GLN A O 1
ATOM 652 N N . VAL A 1 89 ? -16.193 -5.141 25.553 1.00 94.94 89 VAL A N 1
ATOM 653 C CA . VAL A 1 89 ? -16.204 -4.241 24.389 1.00 94.94 89 VAL A CA 1
ATOM 654 C C . VAL A 1 89 ? -14.939 -3.390 24.339 1.00 94.94 89 VAL A C 1
ATOM 656 O O . VAL A 1 89 ? -14.249 -3.389 23.323 1.00 94.94 89 VAL A O 1
ATOM 659 N N . ALA A 1 90 ? -14.591 -2.702 25.430 1.00 94.31 90 ALA A N 1
ATOM 660 C CA . ALA A 1 90 ? -13.419 -1.828 25.454 1.00 94.31 90 ALA A CA 1
ATOM 661 C C . ALA A 1 90 ? -12.134 -2.597 25.101 1.00 94.31 90 ALA A C 1
ATOM 663 O O . ALA A 1 90 ? -11.391 -2.199 24.202 1.00 94.31 90 ALA A O 1
ATOM 664 N N . THR A 1 91 ? -11.909 -3.745 25.743 1.00 95.69 91 THR A N 1
ATOM 665 C CA . THR A 1 91 ? -10.730 -4.582 25.500 1.00 95.69 91 THR A CA 1
ATOM 666 C C . THR A 1 91 ? -10.665 -5.056 24.049 1.00 95.69 91 THR A C 1
ATOM 668 O O . THR A 1 91 ? -9.672 -4.799 23.372 1.00 95.69 91 THR A O 1
ATOM 671 N N . LYS A 1 92 ? -11.728 -5.676 23.524 1.00 97.56 92 LYS A N 1
ATOM 672 C CA . LYS A 1 92 ? -11.716 -6.236 22.161 1.00 97.56 92 LYS A CA 1
ATOM 673 C C . LYS A 1 92 ? -11.609 -5.160 21.083 1.00 97.56 92 LYS A C 1
ATOM 675 O O . LYS A 1 92 ? -10.916 -5.361 20.092 1.00 97.56 92 LYS A O 1
ATOM 680 N N . MET A 1 93 ? -12.244 -4.005 21.274 1.00 97.38 93 MET A N 1
ATOM 681 C CA . MET A 1 93 ? -12.186 -2.912 20.300 1.00 97.38 93 MET A CA 1
ATOM 682 C C . MET A 1 93 ? -10.815 -2.221 20.283 1.00 97.38 93 MET A C 1
ATOM 684 O O . MET A 1 93 ? -10.354 -1.825 19.215 1.00 97.38 93 MET A O 1
ATOM 688 N N . THR A 1 94 ? -10.120 -2.119 21.423 1.00 96.62 94 THR A N 1
ATOM 689 C CA . THR A 1 94 ? -8.721 -1.640 21.432 1.00 96.62 94 THR A CA 1
ATOM 690 C C . THR A 1 94 ? -7.769 -2.627 20.753 1.00 96.62 94 THR A C 1
ATOM 692 O O . THR A 1 94 ? -6.914 -2.198 19.979 1.00 96.62 94 THR A O 1
ATOM 695 N N . MET A 1 95 ? -7.962 -3.939 20.953 1.00 98.38 95 MET A N 1
ATOM 696 C CA . MET A 1 95 ? -7.236 -4.981 20.212 1.00 98.38 95 MET A CA 1
ATOM 697 C C . MET A 1 95 ? -7.502 -4.878 18.705 1.00 98.38 95 MET A C 1
ATOM 699 O O . MET A 1 95 ? -6.572 -4.967 17.913 1.00 98.38 95 MET A O 1
ATOM 703 N N . LEU A 1 96 ? -8.752 -4.633 18.301 1.00 98.50 96 LEU A N 1
ATOM 704 C CA . LEU A 1 96 ? -9.123 -4.472 16.895 1.00 98.50 96 LEU A CA 1
ATOM 705 C C . LEU A 1 96 ? -8.407 -3.287 16.235 1.00 98.50 96 LEU A C 1
ATOM 707 O O . LEU A 1 96 ? -7.890 -3.434 15.135 1.00 98.50 96 LEU A O 1
ATOM 711 N N . VAL A 1 97 ? -8.336 -2.127 16.893 1.00 98.06 97 VAL A N 1
ATOM 712 C CA . VAL A 1 97 ? -7.605 -0.962 16.356 1.00 98.06 97 VAL A CA 1
ATOM 713 C C . VAL A 1 97 ? -6.120 -1.256 16.226 1.00 98.06 97 VAL A C 1
ATOM 715 O O . VAL A 1 97 ? -5.544 -0.976 15.176 1.00 98.06 97 VAL A O 1
ATOM 718 N N . GLN A 1 98 ? -5.514 -1.842 17.264 1.00 98.38 98 GLN A N 1
ATOM 719 C CA . GLN A 1 98 ? -4.108 -2.234 17.220 1.00 98.38 98 GLN A CA 1
ATOM 720 C C . GLN A 1 98 ? -3.850 -3.207 16.062 1.00 98.38 98 GLN A C 1
ATOM 722 O O . GLN A 1 98 ? -2.919 -3.001 15.292 1.00 98.38 98 GLN A O 1
ATOM 727 N N . GLY A 1 99 ? -4.713 -4.211 15.887 1.00 98.56 99 GLY A N 1
ATOM 728 C CA . GLY A 1 99 ? -4.580 -5.192 14.816 1.00 98.56 99 GLY A CA 1
ATOM 729 C C . GLY A 1 99 ? -4.787 -4.622 13.419 1.00 98.56 99 GLY A C 1
ATOM 730 O O . GLY A 1 99 ? -3.999 -4.918 12.526 1.00 98.56 99 GLY A O 1
ATOM 731 N N . MET A 1 100 ? -5.780 -3.748 13.223 1.00 98.56 100 MET A N 1
ATOM 732 C CA . MET A 1 100 ? -5.956 -3.044 11.948 1.00 98.56 100 MET A CA 1
ATOM 733 C C . MET A 1 100 ? -4.735 -2.183 11.615 1.00 98.56 100 MET A C 1
ATOM 735 O O . MET A 1 100 ? -4.278 -2.204 10.475 1.00 98.56 100 MET A O 1
ATOM 739 N N . PHE A 1 101 ? -4.192 -1.451 12.595 1.00 98.56 101 PHE A N 1
ATOM 740 C CA . PHE A 1 101 ? -2.991 -0.644 12.399 1.00 98.56 101 PHE A CA 1
ATOM 741 C C . PHE A 1 101 ? -1.789 -1.516 12.018 1.00 98.56 101 PHE A C 1
ATOM 743 O O . PHE A 1 101 ? -1.196 -1.285 10.968 1.00 98.56 101 PHE A O 1
ATOM 750 N N . ASP A 1 102 ? -1.477 -2.544 12.814 1.00 98.38 102 ASP A N 1
ATOM 751 C CA . ASP A 1 102 ? -0.330 -3.426 12.573 1.00 98.38 102 ASP A CA 1
ATOM 752 C C . ASP A 1 102 ? -0.429 -4.121 11.206 1.00 98.38 102 ASP A C 1
ATOM 754 O O . ASP A 1 102 ? 0.536 -4.141 10.440 1.00 98.38 102 ASP A O 1
ATOM 758 N N . HIS A 1 103 ? -1.605 -4.665 10.873 1.00 98.44 103 HIS A N 1
ATOM 759 C CA . HIS A 1 103 ? -1.838 -5.378 9.618 1.00 98.44 103 HIS A CA 1
ATOM 760 C C . HIS A 1 103 ? -1.712 -4.450 8.403 1.00 98.44 103 HIS A C 1
ATOM 762 O O . HIS A 1 103 ? -0.986 -4.744 7.450 1.00 98.44 103 HIS A O 1
ATOM 768 N N . MET A 1 104 ? -2.409 -3.313 8.428 1.00 98.44 104 MET A N 1
ATOM 769 C CA . MET A 1 104 ? -2.503 -2.429 7.266 1.00 98.44 104 MET A CA 1
ATOM 770 C C . MET A 1 104 ? -1.248 -1.567 7.086 1.00 98.44 104 MET A C 1
ATOM 772 O O . MET A 1 104 ? -0.872 -1.284 5.948 1.00 98.44 104 MET A O 1
ATOM 776 N N . ASP A 1 105 ? -0.550 -1.186 8.162 1.00 98.12 105 ASP A N 1
ATOM 777 C CA . ASP A 1 105 ? 0.752 -0.515 8.048 1.00 98.12 105 ASP A CA 1
ATOM 778 C C . ASP A 1 105 ? 1.831 -1.466 7.508 1.00 98.12 105 ASP A C 1
ATOM 780 O O . ASP A 1 105 ? 2.640 -1.067 6.664 1.00 98.12 105 ASP A O 1
ATOM 784 N N . ALA A 1 106 ? 1.806 -2.747 7.899 1.00 97.75 106 ALA A N 1
ATOM 785 C CA . ALA A 1 106 ? 2.689 -3.759 7.321 1.00 97.75 106 ALA A CA 1
ATOM 786 C C . ALA A 1 106 ? 2.414 -3.968 5.820 1.00 97.75 106 ALA A C 1
ATOM 788 O O . ALA A 1 106 ? 3.353 -3.98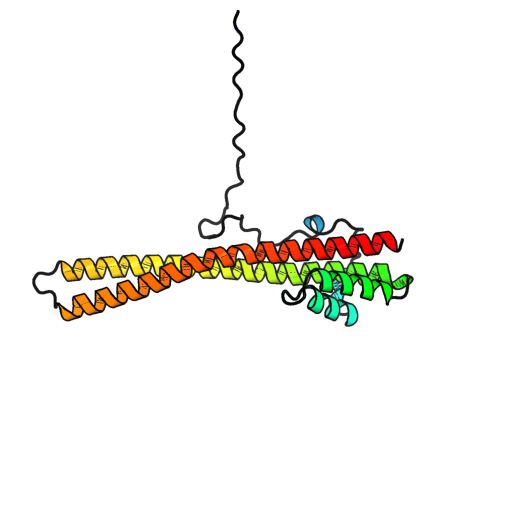2 5.016 1.00 97.75 106 ALA A O 1
ATOM 789 N N . GLU A 1 107 ? 1.142 -4.063 5.417 1.00 97.62 107 GLU A N 1
ATOM 790 C CA . GLU A 1 107 ? 0.739 -4.134 4.005 1.00 97.62 107 GLU A CA 1
ATOM 791 C C . GLU A 1 107 ? 1.230 -2.902 3.228 1.00 97.62 107 GLU A C 1
ATOM 793 O O . GLU A 1 107 ? 1.870 -3.023 2.178 1.00 97.62 107 GLU A O 1
ATOM 798 N N . ARG A 1 108 ? 0.987 -1.703 3.766 1.00 97.19 108 ARG A N 1
ATOM 799 C CA . ARG A 1 108 ? 1.415 -0.432 3.172 1.00 97.19 108 ARG A CA 1
ATOM 800 C C . ARG A 1 108 ? 2.934 -0.362 3.019 1.00 97.19 108 ARG A C 1
ATOM 802 O O . ARG A 1 108 ? 3.424 -0.022 1.940 1.00 97.19 108 ARG A O 1
ATOM 809 N N . SER A 1 109 ? 3.676 -0.731 4.060 1.00 96.75 109 SER A N 1
ATOM 810 C CA . SER A 1 109 ? 5.142 -0.797 4.058 1.00 96.75 109 SER A CA 1
ATOM 811 C C . SER A 1 109 ? 5.659 -1.753 2.980 1.00 96.75 109 SER A C 1
ATOM 813 O O . SER A 1 109 ? 6.602 -1.434 2.247 1.00 96.75 109 SER A O 1
ATOM 815 N N . HIS A 1 110 ? 5.011 -2.913 2.828 1.00 96.44 110 HIS A N 1
ATOM 816 C CA . HIS A 1 110 ? 5.354 -3.891 1.799 1.00 96.44 110 HIS A CA 1
ATOM 817 C C . HIS A 1 110 ? 5.147 -3.332 0.385 1.00 96.44 110 HIS A C 1
ATOM 819 O O . HIS A 1 110 ? 6.036 -3.456 -0.464 1.00 96.44 110 HIS A O 1
ATOM 825 N N . VAL A 1 111 ? 4.013 -2.664 0.142 1.00 95.94 111 VAL A N 1
ATOM 826 C CA . VAL A 1 111 ? 3.715 -2.003 -1.138 1.00 95.94 111 VAL A CA 1
ATOM 827 C C . VAL A 1 111 ? 4.737 -0.909 -1.443 1.00 95.94 111 VAL A C 1
ATOM 829 O O . VAL A 1 111 ? 5.303 -0.905 -2.535 1.00 95.94 111 VAL A O 1
ATOM 832 N N . ILE A 1 112 ? 5.039 -0.025 -0.486 1.00 95.44 112 ILE A N 1
ATOM 833 C CA . ILE A 1 112 ? 6.041 1.042 -0.652 1.00 95.44 112 ILE A CA 1
ATOM 834 C C . ILE A 1 112 ? 7.406 0.458 -1.018 1.00 95.44 112 ILE A C 1
ATOM 836 O O . ILE A 1 112 ? 8.051 0.915 -1.962 1.00 95.44 112 ILE A O 1
ATOM 840 N N . SER A 1 113 ? 7.836 -0.595 -0.322 1.00 94.56 113 SER A N 1
ATOM 841 C CA . SER A 1 113 ? 9.084 -1.288 -0.642 1.00 94.56 113 SER A CA 1
ATOM 842 C C . SER A 1 113 ? 9.059 -1.890 -2.057 1.00 94.56 113 SER A C 1
ATOM 844 O O . SER A 1 113 ? 10.047 -1.811 -2.792 1.00 94.56 113 SER A O 1
ATOM 846 N N . GLY A 1 114 ? 7.919 -2.451 -2.474 1.00 94.69 114 GLY A N 1
ATOM 847 C CA . GLY A 1 114 ? 7.694 -2.951 -3.832 1.00 94.69 114 GLY A CA 1
ATOM 848 C C . GLY A 1 114 ? 7.810 -1.867 -4.903 1.00 94.69 114 GLY A C 1
ATOM 849 O O . GLY A 1 114 ? 8.502 -2.081 -5.899 1.00 94.69 114 GLY A O 1
ATOM 850 N N . ILE A 1 115 ? 7.212 -0.696 -4.669 1.00 95.06 115 ILE A N 1
ATOM 851 C CA . ILE A 1 115 ? 7.305 0.475 -5.552 1.00 95.06 115 ILE A CA 1
ATOM 852 C C . ILE A 1 115 ? 8.763 0.902 -5.717 1.00 95.06 115 ILE A C 1
ATOM 854 O O . ILE A 1 115 ? 9.216 1.070 -6.847 1.00 95.06 115 ILE A O 1
ATOM 858 N N . SER A 1 116 ? 9.524 1.011 -4.619 1.00 93.44 116 SER A N 1
ATOM 859 C CA . SER A 1 116 ? 10.949 1.356 -4.696 1.00 93.44 116 SER A CA 1
ATOM 860 C C . SER A 1 116 ? 11.725 0.355 -5.548 1.00 93.44 116 SER A C 1
ATOM 862 O O . SER A 1 116 ? 12.403 0.760 -6.489 1.00 93.44 116 SER A O 1
ATOM 864 N N . ARG A 1 117 ? 11.590 -0.953 -5.283 1.00 94.19 117 ARG A N 1
ATOM 865 C CA . ARG A 1 117 ? 12.280 -1.988 -6.077 1.00 94.19 117 ARG A CA 1
ATOM 866 C C . ARG A 1 117 ? 11.896 -1.935 -7.552 1.00 94.19 117 ARG A C 1
ATOM 868 O O . ARG A 1 117 ? 12.736 -2.167 -8.416 1.00 94.19 117 ARG A O 1
ATOM 875 N N . TYR A 1 118 ? 10.627 -1.669 -7.845 1.00 93.94 118 TYR A N 1
ATOM 876 C CA . TYR A 1 118 ? 10.149 -1.555 -9.214 1.00 93.94 118 TYR A CA 1
ATOM 877 C C . TYR A 1 118 ? 10.747 -0.335 -9.922 1.00 93.94 118 TYR A C 1
ATOM 879 O O . TYR A 1 118 ? 11.230 -0.475 -11.043 1.00 93.94 118 TYR A O 1
ATOM 887 N N . ALA A 1 119 ? 10.780 0.824 -9.259 1.00 92.94 119 ALA A N 1
ATOM 888 C CA . ALA A 1 119 ? 11.368 2.052 -9.790 1.00 92.94 119 ALA A CA 1
ATOM 889 C C . ALA A 1 119 ? 12.853 1.885 -10.133 1.00 92.94 119 ALA A C 1
ATOM 891 O O . ALA A 1 119 ? 13.261 2.222 -11.240 1.00 92.94 119 ALA A O 1
ATOM 892 N N . HIS A 1 120 ? 13.633 1.253 -9.249 1.00 93.06 120 HIS A N 1
ATOM 893 C CA . HIS A 1 120 ? 15.050 0.964 -9.506 1.00 93.06 120 HIS A CA 1
ATOM 894 C C . HIS A 1 120 ? 15.227 0.116 -10.7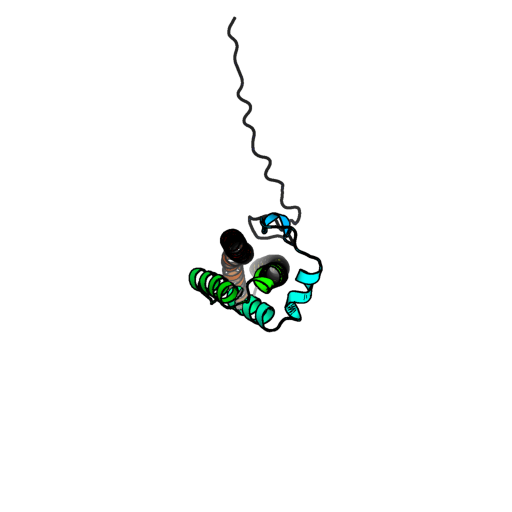76 1.00 93.06 120 HIS A C 1
ATOM 896 O O . HIS A 1 120 ? 16.025 0.451 -11.648 1.00 93.06 120 HIS A O 1
ATOM 902 N N . LYS A 1 121 ? 14.395 -0.918 -10.959 1.00 93.94 121 LYS A N 1
ATOM 903 C CA . LYS A 1 121 ? 14.398 -1.728 -12.190 1.00 93.94 121 LYS A CA 1
ATOM 904 C C . LYS A 1 121 ? 13.995 -0.933 -13.436 1.00 93.94 121 LYS A C 1
ATOM 906 O O . LYS A 1 121 ? 14.442 -1.262 -14.531 1.00 93.94 121 LYS A O 1
ATOM 911 N N . GLN A 1 122 ? 13.137 0.085 -13.306 1.00 94.12 122 GLN A N 1
ATOM 912 C CA . GLN A 1 122 ? 12.812 0.977 -14.426 1.00 94.12 122 GLN A CA 1
ATOM 913 C C . GLN A 1 122 ? 14.004 1.864 -14.802 1.00 94.12 122 GLN A C 1
ATOM 915 O O . GLN A 1 122 ? 14.243 2.071 -15.989 1.00 94.12 122 GLN A O 1
ATOM 920 N N . LEU A 1 123 ? 14.787 2.331 -13.826 1.00 93.69 123 LEU A N 1
ATOM 921 C CA . LEU A 1 123 ? 16.015 3.089 -14.084 1.00 93.69 123 LEU A CA 1
ATOM 922 C C . LEU A 1 123 ? 17.068 2.233 -14.803 1.00 93.69 123 LEU A C 1
ATOM 924 O O . LEU A 1 123 ? 17.634 2.676 -15.803 1.00 93.69 123 LEU A O 1
ATOM 928 N N . GLU A 1 124 ? 17.271 0.992 -14.354 1.00 95.94 124 GLU A N 1
ATOM 929 C CA . GLU A 1 124 ? 18.158 0.020 -15.010 1.00 95.94 124 GLU A CA 1
ATOM 930 C C . GLU A 1 124 ? 17.714 -0.271 -16.452 1.00 95.94 124 GLU A C 1
ATOM 932 O O . GLU A 1 124 ? 18.519 -0.207 -17.381 1.00 95.94 124 GLU A O 1
ATOM 937 N N . MET A 1 125 ? 16.416 -0.519 -16.663 1.00 96.38 125 MET A N 1
ATOM 938 C CA . MET A 1 125 ? 15.844 -0.739 -17.995 1.00 96.38 125 MET A CA 1
ATOM 939 C C . MET A 1 125 ? 16.030 0.483 -18.901 1.00 96.38 125 MET A C 1
ATOM 941 O O . MET A 1 125 ? 16.414 0.336 -20.058 1.00 96.38 125 MET A O 1
ATOM 945 N N . ALA A 1 126 ? 15.822 1.694 -18.380 1.00 96.88 126 ALA A N 1
ATOM 946 C CA . ALA A 1 126 ? 16.043 2.922 -19.133 1.00 96.88 126 ALA A CA 1
ATOM 947 C C . ALA A 1 126 ? 17.522 3.113 -19.511 1.00 96.88 126 ALA A C 1
ATOM 949 O O . ALA A 1 126 ? 17.824 3.609 -20.596 1.00 96.88 126 ALA A O 1
ATOM 950 N N . ALA A 1 127 ? 18.462 2.747 -18.635 1.00 97.62 127 ALA A N 1
ATOM 951 C CA . ALA A 1 127 ? 19.889 2.778 -18.949 1.00 97.62 127 ALA A CA 1
ATOM 952 C C . ALA A 1 127 ? 20.239 1.776 -20.062 1.00 97.62 127 ALA A C 1
ATOM 954 O O . ALA A 1 127 ? 20.940 2.133 -21.010 1.00 97.62 127 ALA A O 1
ATOM 955 N N . GLN A 1 128 ? 19.689 0.562 -19.989 1.00 97.88 128 GLN A N 1
ATOM 956 C CA . GLN A 1 128 ? 19.886 -0.468 -21.004 1.00 97.88 128 GLN A CA 1
ATOM 957 C C . GLN A 1 128 ? 19.308 -0.055 -22.367 1.00 97.88 128 GLN A C 1
ATOM 959 O O . GLN A 1 128 ? 20.001 -0.169 -23.372 1.00 97.88 128 GLN A O 1
ATOM 964 N N . LEU A 1 129 ? 18.102 0.520 -22.408 1.00 98.44 129 LEU A N 1
ATOM 965 C CA . LEU A 1 129 ? 17.501 1.027 -23.648 1.00 98.44 129 LEU A CA 1
ATOM 966 C C . LEU A 1 129 ? 18.333 2.138 -24.297 1.00 98.44 129 LEU A C 1
ATOM 968 O O . LEU A 1 129 ? 18.498 2.148 -25.513 1.00 98.44 129 LEU A O 1
ATOM 972 N N . ARG A 1 130 ? 18.901 3.060 -23.506 1.00 98.50 130 ARG A N 1
ATOM 973 C CA . ARG A 1 130 ? 19.807 4.099 -24.034 1.00 98.50 130 ARG A CA 1
ATOM 974 C C . ARG A 1 130 ? 21.067 3.493 -24.646 1.00 98.50 130 ARG A C 1
ATOM 976 O O . ARG A 1 130 ? 21.530 3.964 -25.682 1.00 98.50 130 ARG A O 1
ATOM 983 N N . LYS A 1 131 ? 21.617 2.458 -24.006 1.00 98.31 131 LYS A N 1
ATOM 984 C CA . LYS A 1 131 ? 22.769 1.721 -24.528 1.00 98.31 131 LYS A CA 1
ATOM 985 C C . LYS A 1 131 ? 22.418 1.025 -25.845 1.00 98.31 131 LYS A C 1
ATOM 987 O O . LYS A 1 131 ? 23.135 1.203 -26.820 1.00 98.31 131 LYS A O 1
ATOM 992 N N . GLU A 1 132 ? 21.305 0.299 -25.891 1.00 97.88 132 GLU A N 1
ATOM 993 C CA . GLU A 1 132 ? 20.833 -0.393 -27.098 1.00 97.88 132 GLU A CA 1
ATOM 994 C C . GLU A 1 132 ? 20.539 0.573 -28.247 1.00 97.88 132 GLU A C 1
ATOM 996 O O . GLU A 1 132 ? 20.927 0.300 -29.379 1.00 97.88 132 GLU A O 1
ATOM 1001 N N . ALA A 1 133 ? 19.928 1.726 -27.962 1.00 98.38 133 ALA A N 1
ATOM 1002 C CA . ALA A 1 133 ? 19.717 2.780 -28.950 1.00 98.38 133 ALA A CA 1
ATOM 1003 C C . ALA A 1 133 ? 21.043 3.270 -29.549 1.00 98.38 133 ALA A C 1
ATOM 1005 O O . ALA A 1 133 ? 21.192 3.296 -30.768 1.00 98.38 133 ALA A O 1
ATOM 1006 N N . SER A 1 134 ? 22.034 3.559 -28.700 1.00 98.44 134 SER A N 1
ATOM 1007 C CA . SER A 1 134 ? 23.376 3.957 -29.143 1.00 98.44 134 SER A CA 1
ATOM 1008 C C . SER A 1 134 ? 24.063 2.874 -29.987 1.00 98.44 134 SER A C 1
ATOM 1010 O O . SER A 1 134 ? 24.684 3.175 -31.004 1.00 98.44 134 SER A O 1
ATOM 1012 N N . GLU A 1 135 ? 23.923 1.598 -29.615 1.00 97.75 135 GLU A N 1
ATOM 1013 C CA . GLU A 1 135 ? 24.468 0.475 -30.387 1.00 97.75 135 GLU A CA 1
ATOM 1014 C C . GLU A 1 135 ? 23.802 0.329 -31.763 1.00 97.75 135 GLU A C 1
ATOM 1016 O O . GLU A 1 135 ? 24.495 0.070 -32.749 1.00 97.75 135 GLU A O 1
ATOM 1021 N N . VAL A 1 136 ? 22.480 0.510 -31.847 1.00 98.00 136 VAL A N 1
ATOM 1022 C CA . VAL A 1 136 ? 21.736 0.503 -33.117 1.00 98.00 136 VAL A CA 1
ATOM 1023 C C . VAL A 1 136 ? 22.168 1.669 -34.005 1.00 98.00 136 VAL A C 1
ATOM 1025 O O . VAL A 1 136 ? 22.421 1.469 -35.193 1.00 98.00 136 VAL A O 1
ATOM 1028 N N . ASP A 1 137 ? 22.310 2.870 -33.445 1.00 98.06 137 ASP A N 1
ATOM 1029 C CA . ASP A 1 137 ? 22.765 4.046 -34.192 1.00 98.06 137 ASP A CA 1
ATOM 1030 C C . ASP A 1 137 ? 24.207 3.876 -34.692 1.00 98.06 137 ASP A C 1
ATOM 1032 O O . ASP A 1 137 ? 24.507 4.164 -35.853 1.00 98.06 137 ASP A O 1
ATOM 1036 N N . ALA A 1 138 ? 25.093 3.323 -33.859 1.00 97.75 138 ALA A N 1
ATOM 1037 C CA . ALA A 1 138 ? 26.463 3.004 -34.250 1.00 97.75 138 ALA A CA 1
ATOM 1038 C C . ALA A 1 138 ? 26.526 1.921 -35.339 1.00 97.75 138 ALA A C 1
ATOM 1040 O O . ALA A 1 138 ? 27.382 1.992 -36.219 1.00 97.75 138 ALA A O 1
ATOM 1041 N N . LEU A 1 139 ? 25.637 0.922 -35.300 1.00 97.19 139 LEU A N 1
ATOM 1042 C CA . LEU A 1 139 ? 25.536 -0.099 -36.342 1.00 97.19 139 LEU A CA 1
ATOM 1043 C C . LEU A 1 139 ? 25.102 0.519 -37.676 1.00 97.19 139 LEU A C 1
ATOM 1045 O O . LEU A 1 139 ? 25.751 0.270 -38.686 1.00 97.19 139 LEU A O 1
ATOM 1049 N N . ARG A 1 140 ? 24.066 1.368 -37.667 1.00 96.06 140 ARG A N 1
ATOM 1050 C CA . ARG A 1 140 ? 23.568 2.083 -38.857 1.00 96.06 140 ARG A CA 1
ATOM 1051 C C . ARG A 1 140 ? 24.617 2.989 -39.501 1.00 96.06 140 ARG A C 1
ATOM 1053 O O . ARG A 1 140 ? 24.566 3.212 -40.704 1.00 96.06 140 ARG A O 1
ATOM 1060 N N . ALA A 1 141 ? 25.548 3.525 -38.713 1.00 97.19 141 ALA A N 1
ATOM 1061 C CA . ALA A 1 141 ? 26.598 4.415 -39.201 1.00 97.19 141 ALA A CA 1
ATOM 1062 C C . ALA A 1 141 ? 27.737 3.693 -39.952 1.00 97.19 141 ALA A C 1
ATOM 1064 O O . ALA A 1 141 ? 28.582 4.358 -40.554 1.00 97.19 141 ALA A O 1
ATOM 1065 N N . LYS A 1 142 ? 27.802 2.355 -39.914 1.00 97.25 142 LYS A N 1
ATOM 1066 C CA . LYS A 1 142 ? 28.834 1.591 -40.627 1.00 97.25 142 LYS A CA 1
ATOM 1067 C C . LYS A 1 142 ? 28.520 1.522 -42.120 1.00 97.25 142 LYS A C 1
ATOM 1069 O O . LYS A 1 142 ? 27.390 1.254 -42.511 1.00 97.25 142 LYS A O 1
ATOM 1074 N N . ALA A 1 143 ? 29.539 1.716 -42.955 1.00 94.25 143 ALA A N 1
ATOM 1075 C CA . ALA A 1 143 ? 29.390 1.676 -44.412 1.00 94.25 143 ALA A CA 1
ATOM 1076 C C . ALA A 1 143 ? 29.034 0.275 -44.949 1.00 94.25 143 ALA A C 1
ATOM 1078 O O . ALA A 1 143 ? 28.451 0.159 -46.022 1.00 94.25 143 ALA A O 1
ATOM 1079 N N . ASP A 1 144 ? 29.387 -0.769 -44.202 1.00 95.00 144 ASP A N 1
ATOM 1080 C CA . ASP A 1 144 ? 29.174 -2.186 -44.499 1.00 95.00 144 ASP A CA 1
ATOM 1081 C C . ASP A 1 144 ? 28.112 -2.827 -43.586 1.00 95.00 144 ASP A C 1
ATOM 1083 O O . ASP A 1 144 ? 28.115 -4.041 -43.388 1.00 95.00 144 ASP A O 1
ATOM 1087 N N . ALA A 1 145 ? 27.223 -2.022 -42.992 1.00 95.88 145 ALA A N 1
ATOM 1088 C CA . ALA A 1 145 ? 26.167 -2.529 -42.124 1.00 95.88 145 ALA A CA 1
ATOM 1089 C C . ALA A 1 145 ? 25.249 -3.511 -42.869 1.00 95.88 145 ALA A C 1
ATOM 1091 O O . ALA A 1 145 ? 24.729 -3.196 -43.939 1.00 95.88 145 ALA A O 1
ATOM 1092 N N . ASP A 1 146 ? 25.014 -4.674 -42.262 1.00 97.25 146 ASP A N 1
ATOM 1093 C CA . ASP A 1 146 ? 24.028 -5.646 -42.731 1.00 97.25 146 ASP A CA 1
ATOM 1094 C C . ASP A 1 146 ? 22.600 -5.103 -42.493 1.00 97.25 146 ASP A C 1
ATOM 1096 O O . ASP A 1 146 ? 22.231 -4.880 -41.330 1.00 97.25 146 ASP A O 1
ATOM 1100 N N . PRO A 1 147 ? 21.796 -4.868 -43.553 1.00 96.12 147 PRO A N 1
ATOM 1101 C CA . PRO A 1 147 ? 20.438 -4.343 -43.422 1.00 96.12 147 PRO A CA 1
ATOM 1102 C C . PRO A 1 147 ? 19.528 -5.206 -42.540 1.00 96.12 147 PRO A C 1
ATOM 1104 O O . PRO A 1 147 ? 18.766 -4.650 -41.746 1.00 96.12 147 PRO A O 1
ATOM 1107 N N . ASP A 1 148 ? 19.651 -6.534 -42.616 1.00 97.81 148 ASP A N 1
ATOM 1108 C CA . ASP A 1 148 ? 18.784 -7.459 -41.878 1.00 97.81 148 ASP A CA 1
ATOM 1109 C C . ASP A 1 148 ? 19.091 -7.406 -40.371 1.00 97.81 148 ASP A C 1
ATOM 1111 O O . ASP A 1 148 ? 18.192 -7.410 -39.525 1.00 97.81 148 ASP A O 1
ATOM 1115 N N . GLU A 1 149 ? 20.371 -7.284 -40.007 1.00 96.88 149 GLU A N 1
ATOM 1116 C CA . GLU A 1 149 ? 20.788 -7.105 -38.612 1.00 96.88 149 GLU A CA 1
ATOM 1117 C C . GLU A 1 149 ? 20.351 -5.738 -38.065 1.00 96.88 149 GLU A C 1
ATOM 1119 O O . GLU A 1 149 ? 19.904 -5.645 -36.918 1.00 96.88 149 GLU A O 1
ATOM 1124 N N . VAL A 1 150 ? 20.432 -4.675 -38.873 1.00 97.56 150 VAL A N 1
ATOM 1125 C CA . VAL A 1 150 ? 19.939 -3.342 -38.490 1.00 97.56 150 VAL A CA 1
ATOM 1126 C C . VAL A 1 150 ? 18.437 -3.375 -38.208 1.00 97.56 150 VAL A C 1
ATOM 1128 O O . VAL A 1 150 ? 18.006 -2.843 -37.178 1.00 97.56 150 VAL A O 1
ATOM 1131 N N . GLU A 1 151 ? 17.643 -3.992 -39.083 1.00 98.06 151 GLU A N 1
ATOM 1132 C CA . GLU A 1 151 ? 16.193 -4.129 -38.909 1.00 98.06 151 GLU A CA 1
ATOM 1133 C C . GLU A 1 151 ? 15.873 -4.935 -37.646 1.00 98.06 151 GLU A C 1
ATOM 1135 O O . GLU A 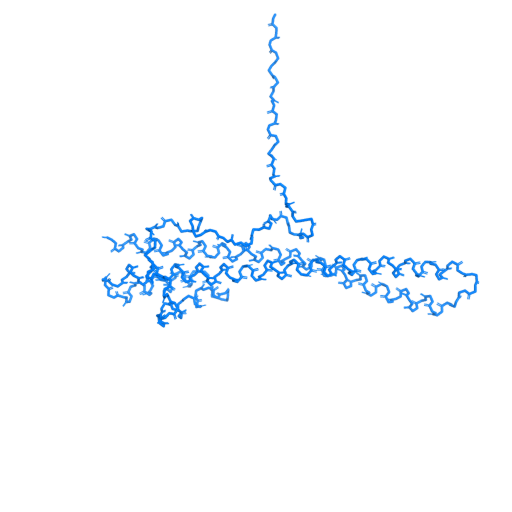1 151 ? 15.195 -4.437 -36.744 1.00 98.06 151 GLU A O 1
ATOM 1140 N N . ARG A 1 152 ? 16.482 -6.116 -37.492 1.00 98.31 152 ARG A N 1
ATOM 1141 C CA . ARG A 1 152 ? 16.283 -6.984 -36.324 1.00 98.31 152 ARG A CA 1
ATOM 1142 C C . ARG A 1 152 ? 16.579 -6.271 -35.003 1.00 98.31 152 ARG A C 1
ATOM 1144 O O . ARG A 1 152 ? 15.823 -6.405 -34.038 1.00 98.31 152 ARG A O 1
ATOM 1151 N N . ARG A 1 153 ? 17.687 -5.526 -34.921 1.00 98.12 153 ARG A N 1
ATOM 1152 C CA . ARG A 1 153 ? 18.066 -4.781 -33.705 1.00 98.12 153 ARG A CA 1
ATOM 1153 C C . ARG A 1 153 ? 17.152 -3.580 -33.462 1.00 98.12 153 ARG A C 1
ATOM 1155 O O . ARG A 1 153 ? 16.848 -3.277 -32.309 1.00 98.12 153 ARG A O 1
ATOM 1162 N N . THR A 1 154 ? 16.679 -2.935 -34.528 1.00 98.12 154 THR A N 1
ATOM 1163 C CA . THR A 1 154 ? 15.692 -1.848 -34.453 1.00 98.12 154 THR A CA 1
ATOM 1164 C C . THR A 1 154 ? 14.367 -2.345 -33.877 1.00 98.12 154 THR A C 1
ATOM 1166 O O . THR A 1 154 ? 13.823 -1.726 -32.963 1.00 98.12 154 THR A O 1
ATOM 1169 N N . ASP A 1 155 ? 13.875 -3.491 -34.341 1.00 98.38 155 ASP A N 1
ATOM 1170 C CA . ASP A 1 155 ? 12.622 -4.074 -33.858 1.00 98.38 155 ASP A CA 1
ATOM 1171 C C . ASP A 1 155 ? 12.700 -4.502 -32.394 1.00 98.38 155 ASP A C 1
ATOM 1173 O O . ASP A 1 155 ? 11.770 -4.259 -31.618 1.00 98.38 155 ASP A O 1
ATOM 1177 N N . GLN A 1 156 ? 13.835 -5.076 -31.982 1.00 97.94 156 GLN A N 1
ATOM 1178 C CA . GLN A 1 156 ? 14.097 -5.401 -30.579 1.00 97.94 156 GLN A CA 1
ATOM 1179 C C . GLN A 1 156 ? 14.039 -4.153 -29.691 1.00 97.94 156 GLN A C 1
ATOM 1181 O O . GLN A 1 156 ? 13.339 -4.159 -28.674 1.00 97.94 156 GLN A O 1
ATOM 1186 N N . LEU A 1 157 ? 14.706 -3.072 -30.105 1.00 98.44 157 LEU A N 1
ATOM 1187 C CA . LEU A 1 157 ? 14.691 -1.797 -29.391 1.00 98.44 157 LEU A CA 1
ATOM 1188 C C . LEU A 1 157 ? 13.278 -1.199 -29.317 1.00 98.44 157 LEU A C 1
ATOM 1190 O O . LEU A 1 157 ? 12.857 -0.739 -28.253 1.00 98.44 157 LEU A O 1
ATOM 1194 N N . ASN A 1 158 ? 12.522 -1.231 -30.416 1.00 98.44 158 ASN A N 1
ATOM 1195 C CA . ASN A 1 158 ? 11.148 -0.727 -30.467 1.00 98.44 158 ASN A CA 1
ATOM 1196 C C . ASN A 1 158 ? 10.230 -1.505 -29.519 1.00 98.44 158 ASN A C 1
ATOM 1198 O O . ASN A 1 158 ? 9.468 -0.912 -28.748 1.00 98.44 158 ASN A O 1
ATOM 1202 N N . PHE A 1 159 ? 10.329 -2.836 -29.534 1.00 98.25 159 PHE A N 1
ATOM 1203 C CA . PHE A 1 159 ? 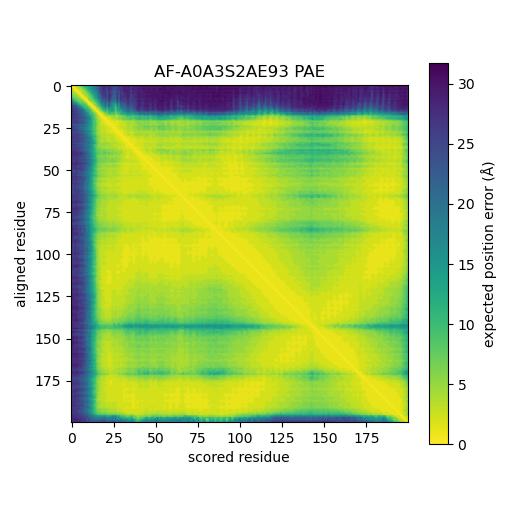9.571 -3.695 -28.633 1.00 98.25 159 PHE A CA 1
ATOM 1204 C C . PHE A 1 159 ? 9.914 -3.404 -27.169 1.00 98.25 159 PHE A C 1
ATOM 1206 O O . PHE A 1 159 ? 9.013 -3.170 -26.362 1.00 98.25 159 PHE A O 1
ATOM 1213 N N . ALA A 1 160 ? 11.203 -3.361 -26.827 1.00 98.00 160 ALA A N 1
ATOM 1214 C CA . ALA A 1 160 ? 11.655 -3.102 -25.465 1.00 98.00 160 ALA A CA 1
ATOM 1215 C C . ALA A 1 160 ? 11.244 -1.699 -24.976 1.00 98.00 160 ALA A C 1
ATOM 1217 O O . ALA A 1 160 ? 10.780 -1.549 -23.844 1.00 98.00 160 ALA A O 1
ATOM 1218 N N . THR A 1 161 ? 11.312 -0.690 -25.850 1.00 98.12 161 THR A N 1
ATOM 1219 C CA . THR A 1 161 ? 10.856 0.680 -25.565 1.00 98.12 161 THR A CA 1
ATOM 1220 C C . THR A 1 161 ? 9.358 0.729 -25.277 1.00 98.12 161 THR A C 1
ATOM 1222 O O . THR A 1 161 ? 8.931 1.381 -24.324 1.00 98.12 161 THR A O 1
ATOM 1225 N N . ARG A 1 162 ? 8.539 0.002 -26.049 1.00 98.06 162 ARG A N 1
ATOM 1226 C CA . ARG A 1 162 ? 7.098 -0.092 -25.785 1.00 98.06 162 ARG A CA 1
ATOM 1227 C C . ARG A 1 162 ? 6.820 -0.704 -24.411 1.00 98.06 162 ARG A C 1
ATOM 1229 O O . ARG A 1 162 ? 6.054 -0.126 -23.644 1.00 98.06 162 ARG A O 1
ATOM 1236 N N . ILE A 1 163 ? 7.480 -1.815 -24.075 1.00 97.00 163 ILE A N 1
ATOM 1237 C CA . ILE A 1 163 ? 7.340 -2.459 -22.758 1.00 97.00 163 ILE A CA 1
ATOM 1238 C C . ILE A 1 163 ? 7.744 -1.507 -21.624 1.00 97.00 163 ILE A C 1
ATOM 1240 O O . ILE A 1 163 ? 7.069 -1.455 -20.597 1.00 97.00 163 ILE A O 1
ATOM 1244 N N . PHE A 1 164 ? 8.824 -0.743 -21.792 1.00 96.56 164 PHE A N 1
ATOM 1245 C CA . PHE A 1 164 ? 9.233 0.269 -20.817 1.00 96.56 164 PHE A CA 1
ATOM 1246 C C . PHE A 1 164 ? 8.162 1.353 -20.630 1.00 96.56 164 PHE A C 1
ATOM 1248 O O . PHE A 1 164 ? 7.784 1.654 -19.499 1.00 96.56 164 PHE A O 1
ATOM 1255 N N . ASN A 1 165 ? 7.608 1.889 -21.717 1.00 95.31 165 ASN A N 1
ATOM 1256 C CA . ASN A 1 165 ? 6.575 2.925 -21.642 1.00 95.31 165 ASN A CA 1
ATOM 1257 C C . ASN A 1 165 ? 5.296 2.426 -20.945 1.00 95.31 165 ASN A C 1
ATOM 1259 O O . ASN A 1 165 ? 4.763 3.113 -20.073 1.00 95.31 165 ASN A O 1
ATOM 1263 N N . GLU A 1 166 ? 4.843 1.208 -21.258 1.00 94.50 166 GLU A N 1
ATOM 1264 C CA . GLU A 1 166 ? 3.700 0.564 -20.585 1.00 94.50 166 GLU A CA 1
ATOM 1265 C C . GLU A 1 166 ? 3.943 0.411 -19.070 1.00 94.50 166 GLU A C 1
ATOM 1267 O O . GLU A 1 166 ? 3.057 0.643 -18.237 1.00 94.50 166 GLU A O 1
ATOM 1272 N N . ARG A 1 167 ? 5.175 0.059 -18.689 1.00 94.06 167 ARG A N 1
ATOM 1273 C CA . ARG A 1 167 ? 5.595 -0.095 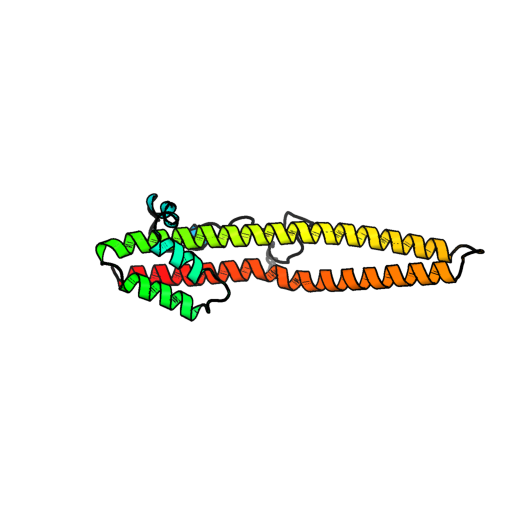-17.291 1.00 94.06 167 ARG A CA 1
ATOM 1274 C C . ARG A 1 167 ? 5.659 1.225 -16.533 1.00 94.06 167 ARG A C 1
ATOM 1276 O O . ARG A 1 167 ? 5.271 1.244 -15.362 1.00 94.06 167 ARG A O 1
ATOM 1283 N N . VAL A 1 168 ? 6.132 2.293 -17.173 1.00 90.38 168 VAL A N 1
ATOM 1284 C CA . VAL A 1 168 ? 6.151 3.650 -16.606 1.00 90.38 168 VAL A CA 1
ATOM 1285 C C . VAL A 1 168 ? 4.726 4.151 -16.387 1.00 90.38 168 VAL A C 1
ATOM 1287 O O . VAL A 1 168 ? 4.418 4.633 -15.302 1.00 90.38 168 VAL A O 1
ATOM 1290 N N . GLN A 1 169 ? 3.832 3.961 -17.360 1.00 90.06 169 GLN A N 1
ATOM 1291 C CA . GLN A 1 169 ? 2.425 4.349 -17.225 1.00 90.06 169 GLN A CA 1
ATOM 1292 C C . GLN A 1 169 ? 1.728 3.601 -16.079 1.00 90.06 169 GLN A C 1
ATOM 1294 O O . GLN A 1 169 ? 0.966 4.187 -15.312 1.00 90.06 169 GLN A O 1
ATOM 1299 N N . SER A 1 170 ? 2.020 2.307 -15.925 1.00 88.94 170 SER A N 1
ATOM 1300 C CA . SER A 1 170 ? 1.445 1.487 -14.853 1.00 88.94 170 SER A CA 1
ATOM 1301 C C . SER A 1 170 ? 1.852 1.967 -13.455 1.00 88.94 170 SER A C 1
ATOM 1303 O O . SER A 1 170 ? 1.077 1.833 -12.508 1.00 88.94 170 SER A O 1
ATOM 1305 N N . LEU A 1 171 ? 3.048 2.548 -13.313 1.00 87.31 171 LEU A N 1
ATOM 1306 C CA . LEU A 1 171 ? 3.591 2.993 -12.028 1.00 87.31 171 LEU A CA 1
ATOM 1307 C C . LEU A 1 171 ? 2.734 4.080 -11.370 1.00 87.31 171 LEU A C 1
ATOM 1309 O O . LEU A 1 171 ? 2.603 4.086 -10.147 1.00 87.31 171 LEU A O 1
ATOM 1313 N N . THR A 1 172 ? 2.093 4.939 -12.168 1.00 79.38 172 THR A N 1
ATOM 1314 C CA . THR A 1 172 ? 1.194 5.987 -11.669 1.00 79.38 172 THR A CA 1
ATOM 1315 C C . THR A 1 172 ? 0.054 5.406 -10.833 1.00 79.38 172 THR A C 1
ATOM 1317 O O . THR A 1 172 ? -0.198 5.895 -9.739 1.00 79.38 172 THR A O 1
ATOM 1320 N N . TYR A 1 173 ? -0.570 4.313 -11.278 1.00 88.31 173 TYR A N 1
ATOM 1321 C CA . TYR A 1 173 ? -1.669 3.678 -10.539 1.00 88.31 173 TYR A CA 1
ATOM 1322 C C . TYR A 1 173 ? -1.198 2.967 -9.268 1.00 88.31 173 TYR A C 1
ATOM 1324 O O . TYR A 1 173 ? -1.911 2.910 -8.268 1.00 88.31 173 TYR A O 1
ATOM 1332 N N . VAL A 1 174 ? 0.020 2.420 -9.282 1.00 91.62 174 VAL A N 1
ATOM 1333 C CA . VAL A 1 174 ? 0.585 1.745 -8.105 1.00 91.62 174 VAL A CA 1
ATOM 1334 C C . VAL A 1 174 ? 0.872 2.753 -6.987 1.00 91.62 174 VAL A C 1
ATOM 1336 O O . VAL A 1 174 ? 0.738 2.418 -5.810 1.00 91.62 174 VAL A O 1
ATOM 1339 N N . CYS A 1 175 ? 1.204 3.997 -7.340 1.00 92.62 175 CYS A N 1
ATOM 1340 C CA . CYS A 1 175 ? 1.457 5.069 -6.381 1.00 92.62 175 CYS A CA 1
ATOM 1341 C C . CYS A 1 175 ? 0.239 5.460 -5.529 1.00 92.62 175 CYS A C 1
ATOM 1343 O O . CYS A 1 175 ? 0.435 5.993 -4.438 1.00 92.62 175 CYS A O 1
ATOM 1345 N N . ASP A 1 176 ? -0.985 5.150 -5.964 1.00 92.81 176 ASP A N 1
ATOM 1346 C CA . ASP A 1 176 ? -2.203 5.428 -5.192 1.00 92.81 176 ASP A CA 1
ATOM 1347 C C . ASP A 1 176 ? -2.484 4.358 -4.125 1.00 92.81 176 ASP A C 1
ATOM 1349 O O . ASP A 1 176 ? -3.182 4.608 -3.140 1.00 92.81 176 ASP A O 1
ATOM 1353 N N . VAL A 1 177 ? -1.919 3.156 -4.282 1.00 95.00 177 VAL A N 1
ATOM 1354 C CA . VAL A 1 177 ? -2.204 2.010 -3.406 1.00 95.00 177 VAL A CA 1
ATOM 1355 C C . VAL A 1 177 ? -1.882 2.295 -1.929 1.00 95.00 177 VAL A C 1
ATOM 1357 O O . VAL A 1 177 ? -2.741 2.004 -1.093 1.00 95.00 177 VAL A O 1
ATOM 1360 N N . PRO A 1 178 ? -0.722 2.884 -1.558 1.00 95.25 178 PRO A N 1
ATOM 1361 C CA . PRO A 1 178 ? -0.445 3.240 -0.165 1.00 95.25 178 PRO A CA 1
ATOM 1362 C C . PRO A 1 178 ? -1.483 4.198 0.429 1.00 95.25 178 PRO A C 1
ATOM 1364 O O . PRO A 1 178 ? -1.897 4.021 1.574 1.00 95.25 178 PRO A O 1
ATOM 1367 N N . THR A 1 179 ? -1.936 5.178 -0.356 1.00 93.88 179 THR A N 1
ATOM 1368 C CA . THR A 1 179 ? -2.948 6.154 0.066 1.00 93.88 179 THR A CA 1
ATOM 1369 C C . THR A 1 179 ? -4.307 5.493 0.274 1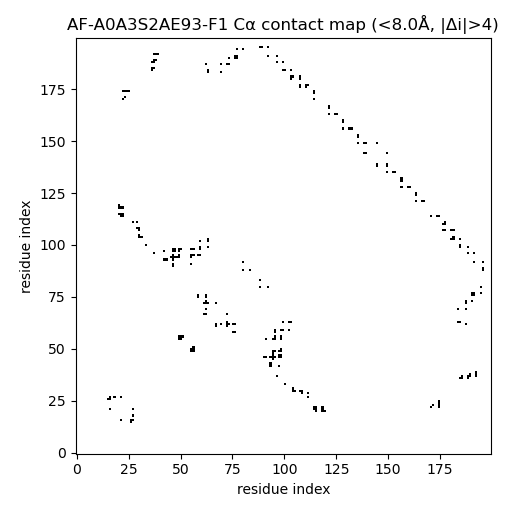.00 93.88 179 THR A C 1
ATOM 1371 O O . THR A 1 179 ? -4.984 5.792 1.254 1.00 93.88 179 THR A O 1
ATOM 1374 N N . ILE A 1 180 ? -4.698 4.555 -0.590 1.00 95.06 180 ILE A N 1
ATOM 1375 C CA . ILE A 1 180 ? -5.956 3.809 -0.444 1.00 95.06 180 ILE A CA 1
ATOM 1376 C C . ILE A 1 180 ? -5.956 2.962 0.839 1.00 95.06 180 ILE A C 1
ATOM 1378 O O . ILE A 1 180 ? -6.958 2.941 1.556 1.00 95.06 180 ILE A O 1
ATOM 1382 N N . ILE A 1 181 ? -4.840 2.289 1.155 1.00 96.94 181 ILE A N 1
ATOM 1383 C CA . ILE A 1 181 ? -4.697 1.523 2.407 1.00 96.94 181 ILE A CA 1
ATOM 1384 C C . ILE A 1 181 ? -4.866 2.452 3.617 1.00 96.94 181 ILE A C 1
ATOM 1386 O O . ILE A 1 181 ? -5.644 2.158 4.523 1.00 96.94 181 ILE A O 1
ATOM 1390 N N . GLU A 1 182 ? -4.179 3.595 3.609 1.00 96.31 182 GLU A N 1
ATOM 1391 C CA . GLU A 1 182 ? -4.219 4.576 4.697 1.00 96.31 182 GLU A CA 1
ATOM 1392 C C . GLU A 1 182 ? -5.623 5.169 4.900 1.00 96.31 182 GLU A C 1
ATOM 1394 O O . GLU A 1 182 ? -6.122 5.218 6.025 1.00 96.31 182 GLU A O 1
ATOM 1399 N N . GLN A 1 183 ? -6.306 5.546 3.815 1.00 96.44 183 GLN A N 1
ATOM 1400 C CA . GLN A 1 183 ? -7.683 6.049 3.862 1.00 96.44 183 GLN A CA 1
ATOM 1401 C C . GLN A 1 183 ? -8.644 5.022 4.463 1.00 96.44 183 GLN A C 1
ATOM 1403 O O . GLN A 1 183 ? -9.468 5.367 5.315 1.00 96.44 183 GLN A O 1
ATOM 1408 N N . ARG A 1 184 ? -8.524 3.753 4.052 1.00 98.19 184 ARG A N 1
ATOM 1409 C CA . ARG A 1 184 ? -9.329 2.663 4.609 1.00 98.19 184 ARG A CA 1
ATOM 1410 C C . ARG A 1 184 ? -9.057 2.502 6.104 1.00 98.19 184 ARG A C 1
ATOM 1412 O O . ARG A 1 184 ? -10.005 2.483 6.887 1.00 98.19 184 ARG A O 1
ATOM 1419 N N . LEU A 1 185 ? -7.787 2.443 6.506 1.00 98.38 185 LEU A N 1
ATOM 1420 C CA . LEU A 1 185 ? -7.392 2.311 7.909 1.00 98.38 185 LEU A CA 1
ATOM 1421 C C . LEU A 1 185 ? -7.965 3.455 8.761 1.00 98.38 185 LEU A C 1
ATOM 1423 O O . LEU A 1 185 ? -8.516 3.205 9.835 1.00 98.38 185 LEU A O 1
ATOM 1427 N N . TYR A 1 186 ? -7.911 4.695 8.267 1.00 97.31 186 TYR A N 1
ATOM 1428 C CA . TYR A 1 186 ? -8.492 5.855 8.943 1.00 97.31 186 TYR A CA 1
ATOM 1429 C C . TYR A 1 186 ? -10.015 5.730 9.111 1.00 97.31 186 TYR A C 1
ATOM 1431 O O . TYR A 1 186 ? -10.540 5.920 10.209 1.00 97.31 186 TYR A O 1
ATOM 1439 N N . GLN A 1 187 ? -10.742 5.364 8.050 1.00 97.81 187 GLN A N 1
ATOM 1440 C CA . GLN A 1 187 ? -12.201 5.202 8.093 1.00 97.81 187 GLN A CA 1
ATOM 1441 C C . GLN A 1 187 ? -12.644 4.102 9.070 1.00 97.81 187 GLN A C 1
ATOM 1443 O O . GLN A 1 187 ? -13.634 4.267 9.793 1.00 97.81 187 GLN A O 1
ATOM 1448 N N . LEU A 1 188 ? -11.908 2.991 9.118 1.00 98.31 188 LEU A N 1
ATOM 1449 C CA . LEU A 1 188 ? -12.180 1.893 10.044 1.00 98.31 188 LEU A CA 1
ATOM 1450 C C . LEU A 1 188 ? -11.835 2.281 11.488 1.00 98.31 188 LEU A C 1
ATOM 1452 O O . LEU A 1 188 ? -12.656 2.093 12.384 1.00 98.31 188 LEU A O 1
ATOM 1456 N N . SER A 1 189 ? -10.686 2.924 11.711 1.00 97.81 189 SER A N 1
ATOM 1457 C CA . SER A 1 189 ? -10.273 3.431 13.029 1.00 97.81 189 SER A CA 1
ATOM 1458 C C . SER A 1 189 ? -11.273 4.443 13.590 1.00 97.81 189 SER A C 1
ATOM 1460 O O . SER A 1 189 ? -11.673 4.353 14.752 1.00 97.81 189 SER A O 1
ATOM 1462 N N . LYS A 1 190 ? -11.769 5.356 12.747 1.00 96.69 190 LYS A N 1
ATOM 1463 C CA . LYS A 1 190 ? -12.852 6.281 13.104 1.00 96.69 190 LYS A CA 1
ATOM 1464 C C . LYS A 1 190 ? -14.114 5.532 13.541 1.00 96.69 190 LYS A C 1
ATOM 1466 O O . LYS A 1 190 ? -14.693 5.873 14.568 1.00 96.69 190 LYS A O 1
ATOM 1471 N N . THR A 1 191 ? -14.495 4.483 12.814 1.00 97.50 191 THR A N 1
ATOM 1472 C CA . THR A 1 191 ? -15.679 3.666 13.135 1.00 97.50 191 THR A CA 1
ATOM 1473 C C . THR A 1 191 ? -15.549 2.988 14.497 1.00 97.50 191 THR A C 1
ATOM 1475 O O . THR A 1 191 ? -16.513 2.957 15.264 1.00 97.50 191 THR A O 1
ATOM 1478 N N . VAL A 1 192 ? -14.360 2.479 14.836 1.00 97.19 192 VAL A N 1
ATOM 1479 C CA . VAL A 1 192 ? -14.110 1.915 16.170 1.00 97.19 192 VAL A CA 1
ATOM 1480 C C . VAL A 1 192 ? -14.239 2.987 17.253 1.00 97.19 192 VAL A C 1
ATOM 1482 O O . VAL A 1 192 ? -14.919 2.753 18.251 1.00 97.19 192 VAL A O 1
ATOM 1485 N N . SER A 1 193 ? -13.648 4.167 17.047 1.00 94.38 193 SER A N 1
ATOM 1486 C CA . SER A 1 193 ? -13.733 5.278 18.006 1.00 94.38 193 SER A CA 1
ATOM 1487 C C . SER A 1 193 ? -15.186 5.698 18.268 1.00 94.38 193 SER A C 1
ATOM 1489 O O . SER A 1 193 ? -15.619 5.754 19.417 1.00 94.38 193 SER A O 1
ATOM 1491 N N . GLU A 1 194 ? -15.980 5.887 17.211 1.00 94.00 194 GLU A N 1
ATOM 1492 C CA . GLU A 1 194 ? -17.411 6.208 17.318 1.00 94.00 194 GLU A CA 1
ATOM 1493 C C . GLU A 1 194 ? -18.190 5.119 18.069 1.00 94.00 194 GLU A C 1
ATOM 1495 O O . GLU A 1 194 ? -19.022 5.418 18.925 1.00 94.00 194 GLU A O 1
ATOM 1500 N N . THR A 1 195 ? -17.881 3.847 17.804 1.00 92.25 195 THR A N 1
ATOM 1501 C CA . THR A 1 195 ? -18.531 2.704 18.463 1.00 92.25 195 THR A CA 1
ATOM 1502 C C . THR A 1 195 ? -18.208 2.641 19.959 1.00 92.25 195 THR A C 1
ATOM 1504 O O . THR A 1 195 ? -19.075 2.296 20.763 1.00 92.25 195 THR A O 1
ATOM 1507 N N . LEU A 1 196 ? -16.984 3.008 20.350 1.00 88.25 196 LEU A N 1
ATOM 1508 C CA . LEU A 1 196 ? -16.577 3.096 21.753 1.00 88.25 196 LEU A CA 1
ATOM 1509 C C . LEU A 1 196 ? -17.234 4.267 22.488 1.00 88.25 196 LEU A C 1
ATOM 1511 O O . LEU A 1 196 ? -17.537 4.132 23.669 1.00 88.25 196 LEU A O 1
ATOM 1515 N N . ILE A 1 197 ? -17.458 5.401 21.816 1.00 81.62 197 ILE A N 1
ATOM 1516 C CA . ILE A 1 197 ? -18.123 6.567 22.418 1.00 81.62 197 ILE A CA 1
ATOM 1517 C C . ILE A 1 197 ? -19.586 6.251 22.741 1.00 81.62 197 ILE A C 1
ATOM 1519 O O . ILE A 1 197 ? -20.046 6.588 23.823 1.00 81.62 197 ILE A O 1
ATOM 1523 N N . VAL A 1 198 ? -20.304 5.575 21.839 1.00 71.44 198 VAL A N 1
ATOM 1524 C CA . VAL A 1 198 ? -21.737 5.261 22.016 1.00 71.44 198 VAL A CA 1
ATOM 1525 C C . VAL A 1 198 ? -21.996 4.249 23.143 1.00 71.44 198 VAL A C 1
ATOM 1527 O O . VAL A 1 198 ? -23.103 4.196 23.670 1.00 71.44 198 VAL A O 1
ATOM 1530 N N . LYS A 1 199 ? -21.004 3.427 23.503 1.00 61.91 199 LYS A N 1
ATOM 1531 C CA . LYS A 1 199 ? -21.130 2.387 24.540 1.00 61.91 199 LYS A CA 1
ATOM 1532 C C . LYS A 1 199 ? -20.573 2.792 25.914 1.00 61.91 199 LYS A C 1
ATOM 1534 O O . LYS A 1 199 ? -20.615 1.964 26.822 1.00 61.91 199 LYS A O 1
ATOM 1539 N N . LYS A 1 200 ? -20.037 4.008 26.054 1.00 55.19 200 LYS A N 1
ATOM 1540 C CA . LYS A 1 200 ? -19.737 4.619 27.359 1.00 55.19 200 LYS A CA 1
ATOM 1541 C C . LYS A 1 200 ? -21.002 5.210 27.965 1.0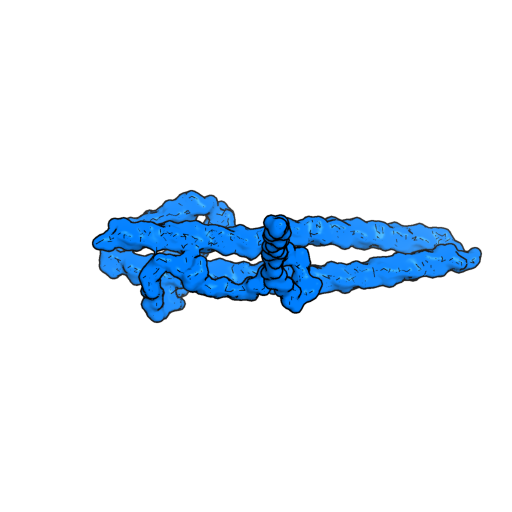0 55.19 200 LYS A C 1
ATOM 1543 O O . LYS A 1 200 ? -21.116 5.124 29.204 1.00 55.19 200 LYS A O 1
#

Solvent-accessible surface area (backbone atoms only — not comparable to full-atom values): 11644 Å² total; per-residue (Å²): 139,84,86,82,82,81,82,79,79,80,74,78,78,71,81,72,65,89,56,89,63,53,86,47,93,66,67,90,67,71,67,79,56,67,78,81,50,49,88,57,79,86,72,58,80,71,20,75,50,19,78,78,36,68,70,44,36,54,46,33,56,55,49,66,35,82,89,44,52,68,73,55,31,49,45,53,55,52,50,52,54,64,74,41,60,80,89,46,33,66,59,52,54,41,12,34,48,45,38,42,48,58,54,49,41,50,52,34,32,51,49,52,54,49,52,43,59,51,36,52,52,50,52,53,49,53,52,50,50,54,50,52,50,52,51,50,54,57,46,69,70,41,95,82,50,56,65,68,60,52,50,55,51,49,52,52,49,53,53,52,50,50,55,50,52,56,52,57,59,51,47,63,65,58,54,47,50,52,56,53,51,51,53,50,52,35,57,48,38,48,47,52,40,54,55,54,61,78,74,107

Radius of gyration: 26.36 Å; Cα contacts (8 Å, |Δi|>4): 150; chains: 1; bounding box: 52×76×74 Å

Mean predicted aligned error: 7.14 Å

pLDDT: mean 90.87, std 14.09, range [36.53, 98.81]

Nearest PDB structures (foldseek):
  6h2d-assembly1_Q  TM=5.395E-01  e=9.441E-01  Aeromonas hydrophila subsp. hydrophila AL09-71
  6zbf-assembly1_D  TM=6.115E-01  e=2.692E+00  Plasmodium falciparum
  2efl-assembly1_A-2  TM=2.722E-01  e=1.038E+00  Homo sapiens